Protein AF-A0A7S2MLY5-F1 (afdb_monomer_lite)

Secondary structure (DSSP, 8-state):
--TT-EEEEEPPTT-EETT-TT-SEEEEEEETTEES-TT--EESPPEEPP--TTEEEEEETT-SEE-TT-EE-EEEPTTEEEEESSS-EEEETTEEES-EEEEE-EEEPP-S--TTEEEEEETT--SEEETT-EE-EEE-TTEEES--EEEETTEEESS---EEE----TTHHHHHSSS----------S--SSSSSSTTTSTTSSSSSSS--PPPP--------------------------------------------------

Organism: NCBI:txid1333877

Foldseek 3Di:
DPAFDKDKDAADPQWAWPQDPPHRIDIWHQHPNDIPCPPTDTDFHWAAQDDAPQFDVGQFPVDRTADAQGWGDGGGHWQWDKDWPQPTWHDHRHDTDTDIHTHGEWAADDPDDAVQFDPQQFPVSDRIAGQQGKGQGHGHPQWHKPDIWHDHRHATPVNDIHTHGDPDPVPVVVVVVPPPPDDDDPDDDDDDDDPVVVVVVVVPPPPPPPPDDDDDDDDDDDDDDDDDDDDDDDDDDDDDDDDDDDDDDDDDDDDDDDDDDDDDDDD

pLDDT: mean 74.5, std 21.48, range [34.94, 97.44]

InterPro domains:
  IPR000436 Sushi/SCR/CCP domain [PF00084] (47-102)
  IPR009030 Growth factor receptor cysteine-rich domain superfamily [SSF57184] (10-152)

Structure (mmCIF, N/CA/C/O backbone):
data_AF-A0A7S2MLY5-F1
#
_entry.id   AF-A0A7S2MLY5-F1
#
loop_
_atom_site.group_PDB
_atom_site.id
_atom_site.type_symbol
_atom_site.label_atom_id
_atom_site.label_alt_id
_atom_site.label_comp_id
_atom_site.label_asym_id
_atom_site.label_entity_id
_atom_site.label_seq_id
_atom_site.pdbx_PDB_ins_code
_atom_site.Cartn_x
_atom_site.Cartn_y
_atom_site.Cartn_z
_atom_site.occupancy
_atom_site.B_iso_or_equiv
_atom_site.auth_seq_id
_atom_site.auth_comp_id
_atom_site.auth_asym_id
_atom_site.auth_atom_id
_atom_site.pdbx_PDB_model_num
ATOM 1 N N . LEU A 1 1 ? 26.100 -22.949 -29.906 1.00 73.62 1 LEU A N 1
ATOM 2 C CA . LEU A 1 1 ? 27.183 -22.341 -29.115 1.00 73.62 1 LEU A CA 1
ATOM 3 C C . LEU A 1 1 ? 28.012 -23.454 -28.506 1.00 73.62 1 LEU A C 1
ATOM 5 O O . LEU A 1 1 ? 27.473 -24.244 -27.734 1.00 73.62 1 LEU A O 1
ATOM 9 N N . GLY A 1 2 ? 29.276 -23.543 -28.895 1.00 80.56 2 GLY A N 1
ATOM 10 C CA . GLY A 1 2 ? 30.301 -24.307 -28.197 1.00 80.56 2 GLY A CA 1
ATOM 11 C C . GLY A 1 2 ? 30.537 -23.789 -26.774 1.00 80.56 2 GLY A C 1
ATOM 12 O O . GLY A 1 2 ? 30.073 -22.715 -26.391 1.00 80.56 2 GLY A O 1
ATOM 13 N N . ASN A 1 3 ? 31.236 -24.585 -25.969 1.00 83.50 3 ASN A N 1
ATOM 14 C CA . ASN A 1 3 ? 31.573 -24.226 -24.593 1.00 83.50 3 ASN A CA 1
ATOM 15 C C . ASN A 1 3 ? 32.482 -22.981 -24.570 1.00 83.50 3 ASN A C 1
ATOM 17 O O . ASN A 1 3 ? 33.521 -22.972 -25.225 1.00 83.50 3 ASN A O 1
ATOM 21 N N . GLY A 1 4 ? 32.089 -21.946 -23.829 1.00 79.75 4 GLY A N 1
ATOM 22 C CA . GLY A 1 4 ? 32.753 -20.641 -23.785 1.00 79.75 4 GLY A CA 1
ATOM 23 C C . GLY A 1 4 ? 32.335 -19.671 -24.896 1.00 79.75 4 GLY A C 1
ATOM 24 O O . GLY A 1 4 ? 32.755 -18.516 -24.873 1.00 79.75 4 GLY A O 1
ATOM 25 N N . GLU A 1 5 ? 31.497 -20.089 -25.851 1.00 85.94 5 GLU A N 1
ATOM 26 C CA . GLU A 1 5 ? 30.989 -19.184 -26.884 1.00 85.94 5 GLU A CA 1
ATOM 27 C C . GLU A 1 5 ? 29.874 -18.283 -26.341 1.00 85.94 5 GLU A C 1
ATOM 29 O O . GLU A 1 5 ? 29.081 -18.680 -25.479 1.00 85.94 5 GLU A O 1
ATOM 34 N N . SER A 1 6 ? 29.784 -17.072 -26.902 1.00 85.69 6 SER A N 1
ATOM 35 C CA . SER A 1 6 ? 28.715 -16.119 -26.606 1.00 85.69 6 SER A CA 1
ATOM 36 C C . SER A 1 6 ? 27.968 -15.689 -27.867 1.00 85.69 6 SER A C 1
ATOM 38 O O . SER A 1 6 ? 28.548 -15.595 -28.948 1.00 85.69 6 SER A O 1
ATOM 40 N N . CYS A 1 7 ? 26.674 -15.412 -27.731 1.00 83.44 7 CYS A N 1
ATOM 41 C CA . CYS A 1 7 ? 25.870 -14.758 -28.757 1.00 83.44 7 CYS A CA 1
ATOM 42 C C . CYS A 1 7 ? 25.113 -13.576 -28.151 1.00 83.44 7 CYS A C 1
ATOM 44 O O . CYS A 1 7 ? 24.874 -13.527 -26.945 1.00 83.44 7 CYS A O 1
ATOM 46 N N . ARG A 1 8 ? 24.733 -12.606 -28.985 1.00 85.69 8 ARG A N 1
ATOM 47 C CA . ARG A 1 8 ? 23.777 -11.569 -28.588 1.00 85.69 8 ARG A CA 1
ATOM 48 C C . ARG A 1 8 ? 22.419 -11.924 -29.147 1.00 85.69 8 ARG A C 1
ATOM 50 O O . ARG A 1 8 ? 22.279 -12.137 -30.348 1.00 85.69 8 ARG A O 1
ATOM 57 N N . VAL A 1 9 ? 21.431 -11.950 -28.272 1.00 83.75 9 VAL A N 1
ATOM 58 C CA . VAL A 1 9 ? 20.030 -11.943 -28.680 1.00 83.75 9 VAL A CA 1
ATOM 59 C C . VAL A 1 9 ? 19.574 -10.501 -28.805 1.00 83.75 9 VAL A C 1
ATOM 61 O O . VAL A 1 9 ? 19.920 -9.679 -27.958 1.00 83.75 9 VAL A O 1
ATOM 64 N N . THR A 1 10 ? 18.821 -10.209 -29.860 1.00 86.88 10 THR A N 1
ATOM 65 C CA . THR A 1 10 ? 18.251 -8.887 -30.127 1.00 86.88 10 THR A CA 1
ATOM 66 C C . THR A 1 10 ? 16.741 -9.021 -30.173 1.00 86.88 10 THR A C 1
ATOM 68 O O . THR A 1 10 ? 16.220 -9.923 -30.831 1.00 86.88 10 THR A O 1
ATOM 71 N N . CYS A 1 11 ? 16.039 -8.137 -29.475 1.00 88.00 11 CYS A N 1
ATOM 72 C CA . CYS A 1 11 ? 14.584 -8.123 -29.495 1.00 88.00 11 CYS A CA 1
ATOM 73 C C . CYS A 1 11 ? 14.029 -7.471 -30.767 1.00 88.00 11 CYS A C 1
ATOM 75 O O . CYS A 1 11 ? 14.667 -6.610 -31.375 1.00 88.00 11 CYS A O 1
ATOM 77 N N . ALA A 1 12 ? 12.829 -7.895 -31.174 1.00 89.12 12 ALA A N 1
ATOM 78 C CA . ALA A 1 12 ? 12.123 -7.292 -32.300 1.00 89.12 12 ALA A CA 1
ATOM 79 C C . ALA A 1 12 ? 11.812 -5.807 -32.013 1.00 89.12 12 ALA A C 1
ATOM 81 O O . ALA A 1 12 ? 11.670 -5.434 -30.840 1.00 89.12 12 ALA A O 1
ATOM 82 N N . PRO A 1 13 ? 11.668 -4.958 -33.050 1.00 85.69 13 PRO A N 1
ATOM 83 C CA . PRO A 1 13 ? 11.317 -3.553 -32.868 1.00 85.69 13 PRO A CA 1
ATOM 84 C C . PRO A 1 13 ? 10.103 -3.379 -31.945 1.00 85.69 13 PRO A C 1
ATOM 86 O O . PRO A 1 13 ? 9.091 -4.058 -32.107 1.00 85.69 13 PRO A O 1
ATOM 89 N N . GLY A 1 14 ? 10.214 -2.479 -30.965 1.00 81.69 14 GLY A N 1
ATOM 90 C CA . GLY A 1 14 ? 9.156 -2.220 -29.980 1.00 81.69 14 GLY A CA 1
ATOM 91 C C . GLY A 1 14 ? 9.135 -3.159 -28.767 1.00 81.69 14 GLY A C 1
ATOM 92 O O . GLY A 1 14 ? 8.268 -3.005 -27.911 1.00 81.69 14 GLY A O 1
ATOM 93 N N . THR A 1 15 ? 10.081 -4.096 -28.654 1.00 87.81 15 THR A N 1
ATOM 94 C CA . THR A 1 15 ? 10.257 -4.943 -27.464 1.00 87.81 15 THR A CA 1
ATOM 95 C C . THR A 1 15 ? 11.656 -4.798 -26.879 1.00 87.81 15 THR A C 1
ATOM 97 O O . THR A 1 15 ? 12.617 -4.481 -27.581 1.00 87.81 15 THR A O 1
ATOM 100 N N . VAL A 1 16 ? 11.768 -5.027 -25.577 1.00 86.81 16 VAL A N 1
ATOM 101 C CA . VAL A 1 16 ? 13.006 -4.917 -24.810 1.00 86.81 16 VAL A CA 1
ATOM 102 C C . VAL A 1 16 ? 13.262 -6.194 -24.022 1.00 86.81 16 VAL A C 1
ATOM 104 O O . VAL A 1 16 ? 12.351 -6.978 -23.739 1.00 86.81 16 VAL A O 1
ATOM 107 N N . VAL A 1 17 ? 14.519 -6.404 -23.659 1.00 85.81 17 VAL A N 1
ATOM 108 C CA . VAL A 1 17 ? 14.943 -7.528 -22.837 1.00 85.81 17 VAL A CA 1
ATOM 109 C C . VAL A 1 17 ? 14.438 -7.318 -21.418 1.00 85.81 17 VAL A C 1
ATOM 111 O O . VAL A 1 17 ? 14.767 -6.325 -20.772 1.00 85.81 17 VAL A O 1
ATOM 114 N N . ASN A 1 18 ? 13.650 -8.271 -20.926 1.00 84.31 18 ASN A N 1
ATOM 115 C CA . ASN A 1 18 ? 13.128 -8.317 -19.561 1.00 84.31 18 ASN A CA 1
ATOM 116 C C . ASN A 1 18 ? 12.397 -7.031 -19.126 1.00 84.31 18 ASN A C 1
ATOM 118 O O . ASN A 1 18 ? 12.328 -6.732 -17.938 1.00 84.31 18 ASN A O 1
ATOM 122 N N . GLY A 1 19 ? 11.840 -6.275 -20.077 1.00 81.31 19 GLY A N 1
ATOM 123 C CA . GLY A 1 19 ? 11.118 -5.034 -19.797 1.00 81.31 19 GLY A CA 1
ATOM 124 C C . GLY A 1 19 ? 11.997 -3.801 -19.538 1.00 81.31 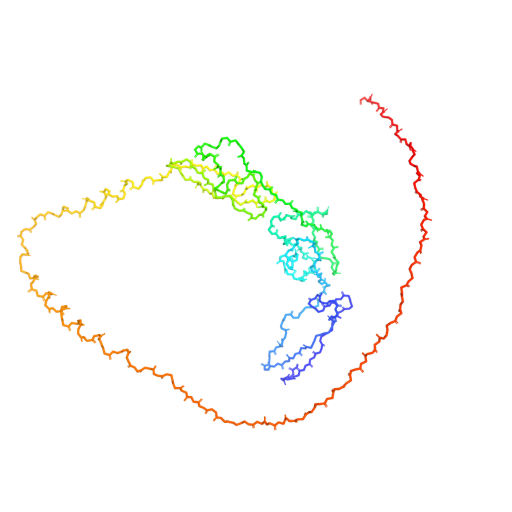19 GLY A C 1
ATOM 125 O O . GLY A 1 19 ? 11.447 -2.735 -19.270 1.00 81.31 19 GLY A O 1
ATOM 126 N N . ALA A 1 20 ? 13.326 -3.893 -19.654 1.00 82.56 20 ALA A N 1
ATOM 127 C CA . ALA A 1 20 ? 14.236 -2.779 -19.383 1.00 82.56 20 ALA A CA 1
ATOM 128 C C . ALA A 1 20 ? 14.370 -1.830 -20.590 1.00 82.56 20 ALA A C 1
ATOM 130 O O . ALA A 1 20 ? 14.876 -2.221 -21.641 1.00 82.56 20 ALA A O 1
ATOM 131 N N . ALA A 1 21 ? 13.981 -0.560 -20.421 1.00 72.56 21 ALA A N 1
ATOM 132 C CA . ALA A 1 21 ? 13.830 0.433 -21.498 1.00 72.56 21 ALA A CA 1
ATOM 133 C C . ALA A 1 21 ? 15.074 0.664 -22.387 1.00 72.56 21 ALA A C 1
ATOM 135 O O . ALA A 1 21 ? 14.934 1.127 -23.514 1.00 72.56 21 ALA A O 1
ATOM 136 N N . ASN A 1 22 ? 16.270 0.292 -21.918 1.00 73.00 22 ASN A N 1
ATOM 137 C CA . ASN A 1 22 ? 17.541 0.519 -22.616 1.00 73.00 22 ASN A CA 1
ATOM 138 C C . ASN A 1 22 ? 18.321 -0.765 -22.930 1.00 73.00 22 ASN A C 1
ATOM 140 O O . ASN A 1 22 ? 19.479 -0.705 -23.341 1.00 73.00 22 ASN A O 1
ATOM 144 N N . VAL A 1 23 ? 17.715 -1.936 -22.737 1.00 79.69 23 VAL A N 1
ATOM 145 C CA . VAL A 1 23 ? 18.363 -3.219 -23.018 1.00 79.69 23 VAL A CA 1
ATOM 146 C C . VAL A 1 23 ? 17.599 -3.894 -24.146 1.00 79.69 23 VAL A C 1
ATOM 148 O O . VAL A 1 23 ? 16.603 -4.567 -23.926 1.00 79.69 23 VAL A O 1
ATOM 151 N N . THR A 1 24 ? 18.052 -3.700 -25.382 1.00 75.69 24 THR A N 1
ATOM 152 C CA . THR A 1 24 ? 17.509 -4.386 -26.572 1.00 75.69 24 THR A CA 1
ATOM 153 C C . THR A 1 24 ? 18.343 -5.593 -26.980 1.00 75.69 24 THR A C 1
ATOM 155 O O . THR A 1 24 ? 17.878 -6.425 -27.761 1.00 75.69 24 THR A O 1
ATOM 158 N N . THR A 1 25 ? 19.559 -5.706 -26.432 1.00 76.56 25 THR A N 1
ATOM 159 C CA . THR A 1 25 ? 20.459 -6.835 -26.658 1.00 76.56 25 THR A CA 1
ATOM 160 C C . THR A 1 25 ? 20.956 -7.419 -25.341 1.00 76.56 25 THR A C 1
ATOM 162 O O . THR A 1 25 ? 21.238 -6.684 -24.397 1.00 76.56 25 THR A O 1
ATOM 165 N N . HIS A 1 26 ? 21.072 -8.746 -25.266 1.00 81.62 26 HIS A N 1
ATOM 166 C CA . HIS A 1 26 ? 21.581 -9.445 -24.083 1.00 81.62 26 HIS A CA 1
ATOM 167 C C . HIS A 1 26 ? 22.641 -10.472 -24.492 1.00 81.62 26 HIS A C 1
ATOM 169 O O . HIS A 1 26 ? 22.385 -11.266 -25.403 1.00 81.62 26 HIS A O 1
ATOM 175 N N . PRO A 1 27 ? 23.840 -10.458 -23.883 1.00 83.19 27 PRO A N 1
ATOM 176 C CA . PRO A 1 27 ? 24.837 -11.484 -24.132 1.00 83.19 27 PRO A CA 1
ATOM 177 C C . PRO A 1 27 ? 24.420 -12.783 -23.442 1.00 83.19 27 PRO A C 1
ATOM 179 O O . PRO A 1 27 ? 24.090 -12.806 -22.259 1.00 83.19 27 PRO A O 1
ATOM 182 N N . ILE A 1 28 ? 24.462 -13.874 -24.190 1.00 83.75 28 ILE A N 1
ATOM 183 C CA . ILE A 1 28 ? 24.177 -15.217 -23.713 1.00 83.75 28 ILE A CA 1
ATOM 184 C C . ILE A 1 28 ? 25.442 -16.046 -23.894 1.00 83.75 28 ILE A C 1
ATOM 186 O O . ILE A 1 28 ? 25.965 -16.125 -25.003 1.00 83.75 28 ILE A O 1
ATOM 190 N N . VAL A 1 29 ? 25.929 -16.661 -22.817 1.00 86.75 29 VAL A N 1
ATOM 191 C CA . VAL A 1 29 ? 27.127 -17.509 -22.823 1.00 86.75 29 VAL A CA 1
ATOM 192 C C . VAL A 1 29 ? 26.714 -18.964 -22.629 1.00 86.75 29 VAL A C 1
ATOM 194 O O . VAL A 1 29 ? 25.867 -19.263 -21.787 1.00 86.75 29 VAL A O 1
ATOM 197 N N . CYS A 1 30 ? 27.309 -19.869 -23.403 1.00 82.31 30 CYS A N 1
ATOM 198 C CA . CYS A 1 30 ? 27.172 -21.309 -23.207 1.00 82.31 30 CYS A CA 1
ATOM 199 C C . CYS A 1 30 ? 28.365 -21.821 -22.396 1.00 82.31 30 CYS A C 1
ATOM 201 O O . CYS A 1 30 ? 29.499 -21.752 -22.862 1.00 82.31 30 CYS A O 1
ATOM 203 N N . ALA A 1 31 ? 28.127 -22.341 -21.196 1.00 86.31 31 ALA A N 1
ATOM 204 C CA . ALA A 1 31 ? 29.149 -22.933 -20.342 1.00 86.31 31 ALA A CA 1
ATOM 205 C C . ALA A 1 31 ? 28.739 -24.364 -19.977 1.00 86.31 31 ALA A C 1
ATOM 207 O O . ALA A 1 31 ? 27.686 -24.579 -19.384 1.00 86.31 31 ALA A O 1
ATOM 208 N N . ALA A 1 32 ? 29.554 -25.349 -20.360 1.00 83.62 32 ALA A N 1
ATOM 209 C CA . ALA A 1 32 ? 29.314 -26.775 -20.105 1.00 83.62 32 ALA A CA 1
ATOM 210 C C . ALA A 1 32 ? 27.911 -27.270 -20.536 1.00 83.62 32 ALA A C 1
ATOM 212 O O . ALA A 1 32 ? 27.295 -28.091 -19.863 1.00 83.62 32 ALA A O 1
ATOM 213 N N . GLY A 1 33 ? 27.392 -26.754 -21.658 1.00 80.56 33 GLY A N 1
ATOM 214 C CA . GLY A 1 33 ? 26.055 -27.092 -22.165 1.00 80.56 33 GLY A CA 1
ATOM 215 C C . GLY A 1 33 ? 24.901 -26.351 -21.478 1.00 80.56 33 GLY A C 1
ATOM 216 O O . GLY A 1 33 ? 23.746 -26.590 -21.821 1.00 80.56 33 GLY A O 1
ATOM 217 N N . VAL A 1 34 ? 25.192 -25.437 -20.545 1.00 81.50 34 VAL A N 1
ATOM 218 C CA . VAL A 1 34 ? 24.211 -24.606 -19.838 1.00 81.50 34 VAL A CA 1
ATOM 219 C C . VAL A 1 34 ? 24.317 -23.158 -20.301 1.00 81.50 34 VAL A C 1
ATOM 221 O O . VAL A 1 34 ? 25.402 -22.607 -20.475 1.00 81.50 34 VAL A O 1
ATOM 224 N N . VAL A 1 35 ? 23.164 -22.529 -20.498 1.00 81.12 35 VAL A N 1
ATOM 225 C CA . VAL A 1 35 ? 23.059 -21.144 -20.946 1.00 81.12 35 VAL A CA 1
ATOM 226 C C . VAL A 1 35 ? 23.015 -20.197 -19.741 1.00 81.12 35 VAL A C 1
ATOM 228 O O . VAL A 1 35 ? 22.228 -20.408 -18.823 1.00 81.12 35 VAL A O 1
ATOM 231 N N . SER A 1 36 ? 23.829 -19.136 -19.750 1.00 76.38 36 SER A N 1
ATOM 232 C CA . SER A 1 36 ? 24.039 -18.220 -18.612 1.00 76.38 36 SER A CA 1
ATOM 233 C C . SER A 1 36 ? 22.815 -17.397 -18.179 1.00 76.38 36 SER A C 1
ATOM 235 O O . SER A 1 36 ? 22.841 -16.800 -17.107 1.00 76.38 36 SER A O 1
ATOM 237 N N . SER A 1 37 ? 21.754 -17.337 -18.990 1.00 71.75 37 SER A N 1
ATOM 238 C CA . SER A 1 37 ? 20.524 -16.587 -18.695 1.00 71.75 37 SER A CA 1
ATOM 239 C C . SER A 1 37 ? 19.292 -17.343 -19.217 1.00 71.75 37 SER A C 1
ATOM 241 O O . SER A 1 37 ? 18.808 -17.060 -20.314 1.00 71.75 37 SER A O 1
ATOM 243 N N . PRO A 1 38 ? 18.772 -18.339 -18.473 1.00 65.75 38 PRO A N 1
ATOM 244 C CA . PRO A 1 38 ? 17.614 -19.128 -18.908 1.00 65.75 38 PRO A CA 1
ATOM 245 C C . PRO A 1 38 ? 16.289 -18.347 -18.866 1.00 65.75 38 PRO A C 1
ATOM 247 O O . PRO A 1 38 ? 15.286 -18.820 -19.390 1.00 65.75 38 PRO A O 1
ATOM 250 N N . HIS A 1 39 ? 16.267 -17.157 -18.252 1.00 71.50 39 HIS A N 1
ATOM 251 C CA . HIS A 1 39 ? 15.058 -16.344 -18.056 1.00 71.50 39 HIS A CA 1
ATOM 252 C C . HIS A 1 39 ? 14.984 -15.112 -18.963 1.00 71.50 39 HIS A C 1
ATOM 254 O O . HIS A 1 39 ? 14.249 -14.171 -18.672 1.00 71.50 39 HIS A O 1
ATOM 260 N N . PHE A 1 40 ? 15.740 -15.106 -20.058 1.00 77.81 40 PHE A N 1
ATOM 261 C CA . PHE A 1 40 ? 15.631 -14.072 -21.074 1.00 77.81 40 PHE A CA 1
ATOM 262 C C . PHE A 1 40 ? 14.236 -14.070 -21.717 1.00 77.81 40 PHE A C 1
ATOM 264 O O . PHE A 1 40 ? 13.782 -15.091 -22.234 1.00 77.81 40 PHE A O 1
ATOM 271 N N . ALA A 1 41 ? 13.587 -12.907 -21.748 1.00 83.62 41 ALA A N 1
ATOM 272 C CA . ALA A 1 41 ? 12.369 -12.692 -22.516 1.00 83.62 41 ALA A CA 1
ATOM 273 C C . ALA A 1 41 ? 12.409 -11.339 -23.232 1.00 83.62 41 ALA A C 1
ATOM 275 O O . ALA A 1 41 ? 12.684 -10.310 -22.615 1.00 83.62 41 ALA A O 1
ATOM 276 N N . CYS A 1 42 ? 12.081 -11.330 -24.525 1.00 88.06 42 CYS A N 1
ATOM 277 C CA . CYS A 1 42 ? 11.703 -10.099 -25.210 1.00 88.06 42 CYS A CA 1
ATOM 278 C C . CYS A 1 42 ? 10.241 -9.802 -24.902 1.00 88.06 42 CYS A C 1
ATOM 280 O O . CYS A 1 42 ? 9.373 -10.647 -25.118 1.00 88.06 42 CYS A O 1
ATOM 282 N N . GLY A 1 43 ? 9.966 -8.605 -24.404 1.00 88.88 43 GLY A N 1
ATOM 283 C CA . GLY A 1 43 ? 8.613 -8.198 -24.065 1.00 88.88 43 GLY A CA 1
ATOM 284 C C . GLY A 1 43 ? 8.429 -6.686 -24.104 1.00 88.88 43 GLY A C 1
ATOM 285 O O . GLY A 1 43 ? 9.372 -5.950 -24.400 1.00 88.88 43 GLY A O 1
ATOM 286 N N . PRO A 1 44 ? 7.207 -6.210 -23.832 1.00 89.88 44 PRO A N 1
ATOM 287 C CA . PRO A 1 44 ? 6.941 -4.784 -23.706 1.00 89.88 44 PRO A CA 1
ATOM 288 C C . PRO A 1 44 ? 7.697 -4.185 -22.511 1.00 89.88 44 PRO A C 1
ATOM 290 O O . PRO A 1 44 ? 8.134 -4.913 -21.616 1.00 89.88 44 PRO A O 1
ATOM 293 N N . LEU A 1 45 ? 7.817 -2.856 -22.469 1.00 91.88 45 LEU A N 1
ATOM 294 C CA . LEU A 1 45 ? 8.516 -2.173 -21.378 1.00 91.88 45 LEU A CA 1
ATOM 295 C C . LEU A 1 45 ? 7.798 -2.371 -20.032 1.00 91.88 45 LEU A C 1
ATOM 297 O O . LEU A 1 45 ? 6.568 -2.262 -19.939 1.00 91.88 45 LEU A O 1
ATOM 301 N N . SER A 1 46 ? 8.593 -2.608 -18.991 1.00 93.06 46 SER A N 1
ATOM 302 C CA . SER A 1 46 ? 8.183 -2.496 -17.593 1.00 93.06 46 SER A CA 1
ATOM 303 C C . SER A 1 46 ? 8.076 -1.025 -17.197 1.00 93.06 46 SER A C 1
ATOM 305 O O . SER A 1 46 ? 8.704 -0.154 -17.797 1.00 93.06 46 SER A O 1
ATOM 307 N N . CYS A 1 47 ? 7.289 -0.746 -16.169 1.00 95.00 47 CYS A N 1
ATOM 308 C CA . CYS A 1 47 ? 7.156 0.575 -15.582 1.00 95.00 47 CYS A CA 1
ATOM 309 C C . CYS A 1 47 ? 7.979 0.644 -14.299 1.00 95.00 47 CYS A C 1
ATOM 311 O O . CYS A 1 47 ? 7.845 -0.222 -13.434 1.00 95.00 47 CYS A O 1
ATOM 313 N N . ALA A 1 48 ? 8.784 1.694 -14.145 1.00 95.25 48 ALA A N 1
ATOM 314 C CA . ALA A 1 48 ? 9.385 2.005 -12.855 1.00 95.25 48 ALA A CA 1
ATOM 315 C C . ALA A 1 48 ? 8.281 2.392 -11.859 1.00 95.25 48 ALA A C 1
ATOM 317 O O . ALA A 1 48 ? 7.362 3.136 -12.218 1.00 95.25 48 ALA A O 1
ATOM 318 N N . ALA A 1 49 ? 8.353 1.890 -10.626 1.00 96.19 49 ALA A N 1
ATOM 319 C CA . ALA A 1 49 ? 7.421 2.254 -9.566 1.00 96.19 49 ALA A CA 1
ATOM 320 C C . ALA A 1 49 ? 7.396 3.789 -9.400 1.00 96.19 49 ALA A C 1
ATOM 322 O O . ALA A 1 49 ? 8.459 4.414 -9.338 1.00 96.19 49 ALA A O 1
ATOM 323 N N . PRO A 1 50 ? 6.211 4.426 -9.370 1.00 95.25 50 PRO A N 1
ATOM 324 C CA . PRO A 1 50 ? 6.116 5.879 -9.345 1.00 95.25 50 PRO A CA 1
ATOM 325 C C . PRO A 1 50 ? 6.642 6.439 -8.020 1.00 95.25 50 PRO A C 1
ATOM 327 O O . PRO A 1 50 ? 6.429 5.853 -6.960 1.00 95.25 50 PRO A O 1
ATOM 330 N N . ALA A 1 51 ? 7.283 7.604 -8.049 1.00 95.50 51 ALA A N 1
ATOM 331 C CA . ALA A 1 51 ? 7.634 8.312 -6.823 1.00 95.50 51 ALA A CA 1
ATOM 332 C C . ALA A 1 51 ? 6.364 8.930 -6.215 1.00 95.50 51 ALA A C 1
ATOM 334 O O . ALA A 1 51 ? 5.791 9.859 -6.781 1.00 95.50 51 ALA A O 1
ATOM 335 N N . VAL A 1 52 ? 5.916 8.398 -5.075 1.00 96.75 52 VAL A N 1
ATOM 336 C CA . VAL A 1 52 ? 4.694 8.842 -4.388 1.00 96.75 52 VAL A CA 1
ATOM 337 C C . VAL A 1 52 ? 5.058 9.326 -2.980 1.00 96.75 52 VAL A C 1
ATOM 339 O O . VAL A 1 52 ? 5.667 8.567 -2.223 1.00 96.75 52 VAL A O 1
ATOM 342 N N . PRO A 1 53 ? 4.705 10.566 -2.594 1.00 97.12 53 PRO A N 1
ATOM 343 C CA . PRO A 1 53 ? 4.917 11.054 -1.234 1.00 97.12 53 PRO A CA 1
ATOM 344 C C . PRO A 1 53 ? 4.222 10.170 -0.194 1.00 97.12 53 PRO A C 1
ATOM 346 O O . PRO A 1 53 ? 3.122 9.677 -0.435 1.00 97.12 53 PRO A O 1
ATOM 349 N N . ASN A 1 54 ? 4.850 9.992 0.971 1.00 97.12 54 ASN A N 1
ATOM 350 C CA . ASN A 1 54 ? 4.367 9.136 2.067 1.00 97.12 54 ASN A CA 1
ATOM 351 C C . ASN A 1 54 ? 4.170 7.654 1.695 1.00 97.12 54 ASN A C 1
ATOM 353 O O . ASN A 1 54 ? 3.513 6.904 2.424 1.00 97.12 54 ASN A O 1
ATOM 357 N N . ALA A 1 55 ? 4.744 7.217 0.573 1.00 97.06 55 ALA A N 1
ATOM 358 C CA . ALA A 1 55 ? 4.912 5.808 0.271 1.00 97.06 55 ALA A CA 1
ATOM 359 C C . ALA A 1 55 ? 6.170 5.242 0.947 1.00 97.06 55 ALA A C 1
ATOM 361 O O . ALA A 1 55 ? 7.056 5.972 1.395 1.00 97.06 55 ALA A O 1
ATOM 362 N N . SER A 1 56 ? 6.241 3.917 1.020 1.00 95.44 56 SER A N 1
ATOM 363 C CA . SER A 1 56 ? 7.456 3.187 1.380 1.00 95.44 56 SER A CA 1
ATOM 364 C C . SER A 1 56 ? 8.578 3.467 0.369 1.00 95.44 56 SER A C 1
ATOM 366 O O . SER A 1 56 ? 8.343 4.057 -0.683 1.00 95.44 56 SER A O 1
ATOM 368 N N . ASN A 1 57 ? 9.804 3.012 0.664 1.00 93.12 57 ASN A N 1
ATOM 369 C CA . ASN A 1 57 ? 10.961 3.198 -0.229 1.00 93.12 57 ASN A CA 1
ATOM 370 C C . ASN A 1 57 ? 10.669 2.790 -1.688 1.00 93.12 57 ASN A C 1
ATOM 372 O O . ASN A 1 57 ? 11.115 3.457 -2.616 1.00 93.12 57 ASN A O 1
ATOM 376 N N . VAL A 1 58 ? 9.861 1.743 -1.867 1.00 96.44 58 VAL A N 1
ATOM 377 C CA . VAL A 1 58 ? 9.229 1.393 -3.137 1.00 96.44 58 VAL A CA 1
ATOM 378 C C . VAL A 1 58 ? 7.717 1.546 -2.976 1.00 96.44 58 VAL A C 1
ATOM 380 O O . VAL A 1 58 ? 7.135 0.984 -2.049 1.00 96.44 58 VAL A O 1
ATOM 383 N N . SER A 1 59 ? 7.081 2.299 -3.874 1.00 97.12 59 SER A N 1
ATOM 384 C CA . SER A 1 59 ? 5.654 2.638 -3.790 1.00 97.12 59 SER A CA 1
ATOM 385 C C . SER A 1 59 ? 4.711 1.506 -4.210 1.00 97.12 59 SER A C 1
ATOM 387 O O . SER A 1 59 ? 3.540 1.527 -3.835 1.00 97.12 59 SER A O 1
ATOM 389 N N . CYS A 1 60 ? 5.221 0.509 -4.936 1.00 97.44 60 CYS A N 1
ATOM 390 C CA . CYS A 1 60 ? 4.507 -0.701 -5.340 1.00 97.44 60 CYS A CA 1
ATOM 391 C C . CYS A 1 60 ? 5.046 -1.916 -4.580 1.00 97.44 60 CYS A C 1
ATOM 393 O O . CYS A 1 60 ? 6.258 -2.129 -4.515 1.00 97.44 60 CYS A O 1
ATOM 395 N N . ARG A 1 61 ? 4.161 -2.762 -4.042 1.00 96.69 61 ARG A N 1
ATOM 396 C CA . ARG A 1 61 ? 4.562 -4.010 -3.363 1.00 96.69 61 ARG A CA 1
ATOM 397 C C . ARG A 1 61 ? 5.209 -5.021 -4.308 1.00 96.69 61 ARG A C 1
ATOM 399 O O . ARG A 1 61 ? 5.947 -5.888 -3.856 1.00 96.69 61 ARG A O 1
ATOM 406 N N . GLU A 1 62 ? 4.951 -4.896 -5.603 1.00 95.88 62 GLU A N 1
ATOM 407 C CA . GLU A 1 62 ? 5.532 -5.710 -6.669 1.00 95.88 62 GLU A CA 1
ATOM 408 C C . GLU A 1 62 ? 7.031 -5.443 -6.864 1.00 95.88 62 GLU A C 1
ATOM 410 O O . GLU A 1 62 ? 7.719 -6.247 -7.491 1.00 95.88 62 GLU A O 1
ATOM 415 N N . GLY A 1 63 ? 7.544 -4.342 -6.309 1.00 95.31 63 GLY A N 1
ATOM 416 C CA . GLY A 1 63 ? 8.940 -3.949 -6.414 1.00 95.31 63 GLY A CA 1
ATOM 417 C C . GLY A 1 63 ? 9.152 -2.700 -7.274 1.00 95.31 63 GLY A C 1
ATOM 418 O O . GLY A 1 63 ? 8.194 -2.036 -7.677 1.00 95.31 63 GLY A O 1
ATOM 419 N N . PRO A 1 64 ? 10.424 -2.332 -7.508 1.00 94.50 64 PRO A N 1
ATOM 420 C CA . PRO A 1 64 ? 10.791 -1.089 -8.186 1.00 94.50 64 PRO A CA 1
ATOM 421 C C . PRO A 1 64 ? 10.452 -1.091 -9.680 1.00 94.50 64 PRO A C 1
ATOM 423 O O . PRO A 1 64 ? 10.387 -0.026 -10.286 1.00 94.50 64 PRO A O 1
ATOM 426 N N . GLU A 1 65 ? 10.212 -2.263 -10.268 1.00 93.50 65 GLU A N 1
ATOM 427 C CA . GLU A 1 65 ? 9.786 -2.418 -11.654 1.00 93.50 65 GLU A CA 1
ATOM 428 C C . GLU A 1 65 ? 8.557 -3.319 -11.728 1.00 93.50 65 GLU A C 1
ATOM 430 O O . GLU A 1 65 ? 8.571 -4.469 -11.286 1.00 93.50 65 GLU A O 1
ATOM 435 N N . VAL A 1 66 ? 7.492 -2.807 -12.337 1.00 94.25 66 VAL A N 1
ATOM 436 C CA . VAL A 1 66 ? 6.254 -3.544 -12.575 1.00 94.25 66 VAL A CA 1
ATOM 437 C C . VAL A 1 66 ? 6.176 -3.896 -14.051 1.00 94.25 66 VAL A C 1
ATOM 439 O O . VAL A 1 66 ? 6.226 -3.024 -14.917 1.00 94.25 66 VAL A O 1
ATOM 442 N N . ARG A 1 67 ? 6.065 -5.191 -14.351 1.00 92.94 67 ARG A N 1
ATOM 443 C CA . ARG A 1 67 ? 5.989 -5.685 -15.732 1.00 92.94 67 ARG A CA 1
ATOM 444 C C . ARG A 1 67 ? 4.757 -5.137 -16.450 1.00 92.94 67 ARG A C 1
ATOM 446 O O . ARG A 1 67 ? 3.736 -4.860 -15.823 1.00 92.94 67 ARG A O 1
ATOM 453 N N . HIS A 1 68 ? 4.829 -5.057 -17.777 1.00 93.31 68 HIS A N 1
ATOM 454 C CA . HIS A 1 68 ? 3.663 -4.778 -18.615 1.00 93.31 68 HIS A CA 1
ATOM 455 C C . HIS A 1 68 ? 2.469 -5.675 -18.247 1.00 93.31 68 HIS A C 1
ATOM 457 O O . HIS A 1 68 ? 2.623 -6.881 -18.061 1.00 93.31 68 HIS A O 1
ATOM 463 N N . GLY A 1 69 ? 1.280 -5.078 -18.153 1.00 93.50 69 GLY A N 1
ATOM 464 C CA . GLY A 1 69 ? 0.047 -5.735 -17.715 1.00 93.50 69 GLY A CA 1
ATOM 465 C C . GLY A 1 69 ? -0.064 -5.905 -16.196 1.00 93.50 69 GLY A C 1
ATOM 466 O O . GLY A 1 69 ? -1.134 -6.254 -15.701 1.00 93.50 69 GLY A O 1
ATOM 467 N N . GLY A 1 70 ? 1.011 -5.644 -15.448 1.00 95.19 70 GLY A N 1
ATOM 468 C CA . GLY A 1 70 ? 1.026 -5.674 -13.992 1.00 95.19 70 GLY A CA 1
ATOM 469 C C . GLY A 1 70 ? 0.269 -4.501 -13.372 1.00 95.19 70 GLY A C 1
ATOM 470 O O . GLY A 1 70 ? 0.104 -3.440 -13.981 1.00 95.19 70 GLY A O 1
ATOM 471 N N . ARG A 1 71 ? -0.176 -4.695 -12.132 1.00 96.69 71 ARG A N 1
ATOM 472 C CA . ARG A 1 71 ? -0.792 -3.657 -11.300 1.00 96.69 71 ARG A CA 1
ATOM 473 C C . ARG A 1 71 ? 0.146 -3.314 -10.158 1.00 96.69 71 ARG A C 1
ATOM 475 O O . ARG A 1 71 ? 0.815 -4.199 -9.642 1.00 96.69 71 ARG A O 1
ATOM 482 N N . CYS A 1 72 ? 0.178 -2.044 -9.788 1.00 96.88 72 CYS A N 1
ATOM 483 C CA . CYS A 1 72 ? 0.844 -1.592 -8.581 1.00 96.88 72 CYS A CA 1
ATOM 484 C C . CYS A 1 72 ? -0.124 -1.747 -7.409 1.00 96.88 72 CYS A C 1
ATOM 486 O O . CYS A 1 72 ? -1.168 -1.089 -7.386 1.00 96.88 72 CYS A O 1
ATOM 488 N N . THR A 1 73 ? 0.218 -2.590 -6.440 1.00 96.62 73 THR A N 1
ATOM 489 C CA . THR A 1 73 ? -0.421 -2.593 -5.126 1.00 96.62 73 THR A CA 1
ATOM 490 C C . THR A 1 73 ? 0.296 -1.555 -4.266 1.00 96.62 73 THR A C 1
ATOM 492 O O . THR A 1 73 ? 1.466 -1.767 -3.931 1.00 96.62 73 THR A O 1
ATOM 495 N N . PRO A 1 74 ? -0.356 -0.441 -3.892 1.00 96.19 74 PRO A N 1
ATOM 496 C CA . PRO A 1 74 ? 0.307 0.627 -3.160 1.00 96.19 74 PRO A CA 1
ATOM 497 C C . PRO A 1 74 ? 0.909 0.164 -1.831 1.00 96.19 74 PRO A C 1
ATOM 499 O O . PRO A 1 74 ? 0.288 -0.564 -1.049 1.00 96.19 74 PRO A O 1
ATOM 502 N N . ALA A 1 75 ? 2.117 0.635 -1.552 1.00 95.75 75 ALA A N 1
ATOM 503 C CA . ALA A 1 75 ? 2.811 0.456 -0.288 1.00 95.75 75 ALA A CA 1
ATOM 504 C C . ALA A 1 75 ? 2.962 1.816 0.406 1.00 95.75 75 ALA A C 1
ATOM 506 O O . ALA A 1 75 ? 3.983 2.484 0.263 1.00 95.75 75 ALA A O 1
ATOM 507 N N . CYS A 1 76 ? 1.942 2.239 1.154 1.00 96.31 76 CYS A N 1
ATOM 508 C CA . CYS A 1 76 ? 1.993 3.473 1.942 1.00 96.31 76 CYS A CA 1
ATOM 509 C C . CYS A 1 76 ? 2.729 3.278 3.279 1.00 96.31 76 CYS A C 1
ATOM 511 O O . CYS A 1 76 ? 2.816 2.159 3.787 1.00 96.31 76 CYS A O 1
ATOM 513 N N . LEU A 1 77 ? 3.286 4.359 3.835 1.00 95.56 77 LEU A N 1
ATOM 514 C CA . LEU A 1 77 ? 3.851 4.359 5.189 1.00 95.56 77 LEU A CA 1
ATOM 515 C C . LEU A 1 77 ? 2.758 4.148 6.247 1.00 95.56 77 LEU A C 1
ATOM 517 O O . LEU A 1 77 ? 1.569 4.338 5.987 1.00 95.56 77 LEU A O 1
ATOM 521 N N . LEU A 1 78 ? 3.169 3.791 7.466 1.00 91.88 78 LEU A N 1
ATOM 522 C CA . LEU A 1 78 ? 2.259 3.677 8.607 1.00 91.88 78 LEU A CA 1
ATOM 523 C C . LEU A 1 78 ? 1.473 4.985 8.807 1.00 91.88 78 LEU A C 1
ATOM 525 O O . LEU A 1 78 ? 2.052 6.069 8.767 1.00 91.88 78 LEU A O 1
ATOM 529 N N . GLY A 1 79 ? 0.161 4.878 9.026 1.00 94.25 79 GLY A N 1
ATOM 530 C CA . GLY A 1 79 ? -0.748 6.023 9.123 1.00 94.25 79 GLY A CA 1
ATOM 531 C C . GLY A 1 79 ? -1.241 6.581 7.793 1.00 94.25 79 GLY A C 1
ATOM 532 O O . GLY A 1 79 ? -2.114 7.445 7.800 1.00 94.25 79 GLY A O 1
ATOM 533 N N . PHE A 1 80 ? -0.776 6.054 6.660 1.00 96.00 80 PHE A N 1
ATOM 534 C CA . PHE A 1 80 ? -1.243 6.442 5.334 1.00 96.00 80 PHE A CA 1
ATOM 535 C C . PHE A 1 80 ? -1.942 5.276 4.633 1.00 96.00 80 PHE A C 1
ATOM 537 O O . PHE A 1 80 ? -1.533 4.123 4.735 1.00 96.00 80 PHE A O 1
ATOM 544 N N . SER A 1 81 ? -2.993 5.601 3.887 1.00 94.62 81 SER A N 1
ATOM 545 C CA . SER A 1 81 ? -3.769 4.680 3.055 1.00 94.62 81 SER A CA 1
ATOM 546 C C . SER A 1 81 ? -3.734 5.123 1.594 1.00 94.62 81 SER A C 1
ATOM 548 O O . SER A 1 81 ? -3.675 6.331 1.323 1.00 94.62 81 SER A O 1
ATOM 550 N N . PRO A 1 82 ? -3.798 4.185 0.639 1.00 95.31 82 PRO A N 1
ATOM 551 C CA . PRO A 1 82 ? -3.868 4.540 -0.764 1.00 95.31 82 PRO A CA 1
ATOM 552 C C . PRO A 1 82 ? -5.226 5.141 -1.130 1.00 95.31 82 PRO A C 1
ATOM 554 O O . PRO A 1 82 ? -6.288 4.623 -0.779 1.00 95.31 82 PRO A O 1
ATOM 557 N N . ARG A 1 83 ? -5.190 6.219 -1.911 1.00 95.00 83 ARG A N 1
ATOM 558 C CA . ARG A 1 83 ? -6.350 6.790 -2.597 1.00 95.00 83 ARG A CA 1
ATOM 559 C C . ARG A 1 83 ? -6.075 6.774 -4.090 1.00 95.00 83 ARG A C 1
ATOM 561 O O . ARG A 1 83 ? -5.118 7.386 -4.550 1.00 95.00 83 ARG A O 1
ATOM 568 N N . PHE A 1 84 ? -6.891 6.033 -4.830 1.00 93.88 84 PHE A N 1
ATOM 569 C CA . PHE A 1 84 ? -6.785 5.959 -6.283 1.00 93.88 84 PHE A CA 1
ATOM 570 C C . PHE A 1 84 ? -7.535 7.122 -6.926 1.00 93.88 84 PHE A C 1
ATOM 572 O O . PHE A 1 84 ? -8.667 7.406 -6.538 1.00 93.88 84 PHE A O 1
ATOM 579 N N . THR A 1 85 ? -6.926 7.754 -7.930 1.00 89.75 85 THR A N 1
ATOM 580 C CA . THR A 1 85 ? -7.615 8.743 -8.773 1.00 89.75 85 THR A CA 1
ATOM 581 C C . THR A 1 85 ? -8.523 8.048 -9.783 1.00 89.75 85 THR A C 1
ATOM 583 O O . THR A 1 85 ? -9.678 8.426 -9.931 1.00 89.75 85 THR A O 1
ATOM 586 N N . ASP A 1 86 ? -8.023 6.971 -10.403 1.00 86.25 86 ASP A N 1
ATOM 587 C CA . ASP A 1 86 ? -8.667 6.291 -11.538 1.00 86.25 86 ASP A CA 1
ATOM 588 C C . ASP A 1 86 ? -8.789 4.773 -11.312 1.00 86.25 86 ASP A C 1
ATOM 590 O O . ASP A 1 86 ? -8.485 3.948 -12.175 1.00 86.25 86 ASP A O 1
ATOM 594 N N . GLY A 1 87 ? -9.199 4.383 -10.104 1.00 87.94 87 GLY A N 1
ATOM 595 C CA . GLY A 1 87 ? -9.491 2.997 -9.725 1.00 87.94 87 GLY A CA 1
ATOM 596 C C . GLY A 1 87 ? -8.266 2.112 -9.463 1.00 87.94 87 GLY A C 1
ATOM 597 O O . GLY A 1 87 ? -8.199 1.479 -8.415 1.00 87.94 87 GLY A O 1
ATOM 598 N N . SER A 1 88 ? -7.291 2.049 -10.377 1.00 93.00 88 SER A N 1
ATOM 599 C CA . SER A 1 88 ? -6.051 1.278 -10.181 1.00 93.00 88 SER A CA 1
ATOM 600 C C . SER A 1 88 ? -4.875 1.844 -10.976 1.00 93.00 88 SER A C 1
ATOM 602 O O . SER A 1 88 ? -5.076 2.403 -12.050 1.00 93.00 88 SER A O 1
ATOM 604 N N . ALA A 1 89 ? -3.650 1.636 -10.484 1.00 95.44 89 ALA A N 1
ATOM 605 C CA . ALA A 1 89 ? -2.422 1.950 -11.211 1.00 95.44 89 ALA A CA 1
ATOM 606 C C . ALA A 1 89 ? -1.913 0.699 -11.948 1.00 95.44 89 ALA A C 1
ATOM 608 O O . ALA A 1 89 ? -1.438 -0.251 -11.323 1.00 95.44 89 ALA A O 1
ATOM 609 N N . SER A 1 90 ? -2.039 0.680 -13.275 1.00 96.25 90 SER A N 1
ATOM 610 C CA . SER A 1 90 ? -1.646 -0.451 -14.132 1.00 96.25 90 SER A CA 1
ATOM 611 C C . SER A 1 90 ? -0.527 -0.062 -15.094 1.00 96.25 90 SER A C 1
ATOM 613 O O . SER A 1 90 ? -0.568 1.012 -15.693 1.00 96.25 90 SER A O 1
ATOM 615 N N . CYS A 1 91 ? 0.458 -0.938 -15.279 1.00 96.50 91 CYS A N 1
ATOM 616 C CA . CYS A 1 91 ? 1.563 -0.708 -16.201 1.00 96.50 91 CYS A CA 1
ATOM 617 C C . CYS A 1 91 ? 1.194 -1.139 -17.623 1.00 96.50 91 CYS A C 1
ATOM 619 O O . CYS A 1 91 ? 0.877 -2.304 -17.872 1.00 96.50 91 CYS A O 1
ATOM 621 N N . LEU A 1 92 ? 1.297 -0.223 -18.582 1.00 94.56 92 LEU A N 1
ATOM 622 C CA . LEU A 1 92 ? 1.069 -0.488 -19.994 1.00 94.56 92 LEU A CA 1
ATOM 623 C C . LEU A 1 92 ? 2.242 0.031 -20.828 1.00 94.56 92 LEU A C 1
ATOM 625 O O . LEU A 1 92 ? 2.324 1.210 -21.155 1.00 94.56 92 LEU A O 1
ATOM 629 N N . ASN A 1 93 ? 3.128 -0.894 -21.195 1.00 92.56 93 ASN A N 1
ATOM 630 C CA . ASN A 1 93 ? 4.254 -0.666 -22.108 1.00 92.56 93 ASN A CA 1
ATOM 631 C C . ASN A 1 93 ? 5.126 0.522 -21.664 1.00 92.56 93 ASN A C 1
ATOM 633 O O . ASN A 1 93 ? 5.287 1.504 -22.385 1.00 92.56 93 ASN A O 1
ATOM 637 N N . GLY A 1 94 ? 5.621 0.451 -20.427 1.00 92.06 94 GLY A N 1
ATOM 638 C CA . GLY A 1 94 ? 6.447 1.489 -19.810 1.00 92.06 94 GLY A CA 1
ATOM 639 C C . GLY A 1 94 ? 5.691 2.717 -19.299 1.00 92.06 94 GLY A C 1
ATOM 640 O O . GLY A 1 94 ? 6.306 3.581 -18.686 1.00 92.06 94 GLY A O 1
ATOM 641 N N . THR A 1 95 ? 4.372 2.802 -19.506 1.00 94.06 95 THR A N 1
ATOM 642 C CA . THR A 1 95 ? 3.551 3.939 -19.060 1.00 94.06 95 THR A CA 1
ATOM 643 C C . THR A 1 95 ? 2.504 3.508 -18.037 1.00 94.06 95 THR A C 1
ATOM 645 O O . THR A 1 95 ? 1.822 2.501 -18.223 1.00 94.06 95 THR A O 1
ATOM 648 N N . TRP A 1 96 ? 2.328 4.291 -16.973 1.00 95.25 96 TRP A N 1
ATOM 649 C CA . TRP A 1 96 ? 1.273 4.062 -15.985 1.00 95.25 96 TRP A CA 1
ATOM 650 C C . TRP A 1 96 ? -0.096 4.536 -16.486 1.00 95.25 96 TRP A C 1
ATOM 652 O O . TRP A 1 96 ? -0.244 5.634 -17.021 1.00 95.25 96 TRP A O 1
ATOM 662 N N . ARG A 1 97 ? -1.116 3.701 -16.287 1.00 95.56 97 ARG A N 1
ATOM 663 C CA . ARG A 1 97 ? -2.535 4.051 -16.394 1.00 95.56 97 ARG A CA 1
ATOM 664 C C . ARG A 1 97 ? -3.106 4.175 -14.989 1.00 95.56 97 ARG A C 1
ATOM 666 O O . ARG A 1 97 ? -3.042 3.205 -14.238 1.00 95.56 97 ARG A O 1
ATOM 673 N N . GLY A 1 98 ? -3.672 5.339 -14.684 1.00 94.00 98 GLY A N 1
ATOM 674 C CA . GLY A 1 98 ? -4.146 5.690 -13.349 1.00 94.00 98 GLY A CA 1
ATOM 675 C C . GLY A 1 98 ? -3.014 6.074 -12.398 1.00 94.00 98 GLY A C 1
ATOM 676 O O . GLY A 1 98 ? -1.835 5.831 -12.664 1.00 94.00 98 GLY A O 1
ATOM 677 N N . ALA A 1 99 ? -3.389 6.690 -11.284 1.00 94.44 99 ALA A N 1
ATOM 678 C CA . ALA A 1 99 ? -2.476 7.107 -10.235 1.00 94.44 99 ALA A CA 1
ATOM 679 C C . ALA A 1 99 ? -3.074 6.828 -8.854 1.00 94.44 99 ALA A C 1
ATOM 681 O O . ALA A 1 99 ? -4.267 6.540 -8.695 1.00 94.44 99 ALA A O 1
ATOM 682 N N . PHE A 1 100 ? -2.217 6.906 -7.845 1.00 96.50 100 PHE A N 1
ATOM 683 C CA . PHE A 1 100 ? -2.626 6.884 -6.454 1.00 96.50 100 PHE A CA 1
ATOM 684 C C . PHE A 1 100 ? -1.770 7.843 -5.638 1.00 96.50 100 PHE A C 1
ATOM 686 O O . PHE A 1 100 ? -0.651 8.192 -6.013 1.00 96.50 100 PHE A O 1
ATOM 693 N N . GLU A 1 101 ? -2.307 8.228 -4.494 1.00 96.62 101 GLU A N 1
ATOM 694 C CA . GLU A 1 101 ? -1.628 9.010 -3.473 1.00 96.62 101 GLU A CA 1
ATOM 695 C C . GLU A 1 101 ? -1.734 8.290 -2.126 1.00 96.62 101 GLU A C 1
ATOM 697 O O . GLU A 1 101 ? -2.720 7.602 -1.850 1.00 96.62 101 GLU A O 1
ATOM 702 N N . CYS A 1 102 ? -0.723 8.448 -1.276 1.00 96.94 102 CYS A N 1
ATOM 703 C CA . CYS A 1 102 ? -0.780 7.989 0.106 1.00 96.94 102 CYS A CA 1
ATOM 704 C C . CYS A 1 102 ? -1.282 9.140 0.981 1.00 96.94 102 CYS A C 1
ATOM 706 O O . CYS A 1 102 ? -0.554 10.099 1.249 1.00 96.94 102 CYS A O 1
ATOM 708 N N . LYS A 1 103 ? -2.542 9.046 1.414 1.00 96.00 103 LYS A N 1
ATOM 709 C CA . LYS A 1 103 ? -3.197 10.033 2.282 1.00 96.00 103 LYS A CA 1
ATOM 710 C C . LYS A 1 103 ? -3.318 9.511 3.698 1.00 96.00 103 LYS A C 1
ATOM 712 O O . LYS A 1 103 ? -3.576 8.325 3.900 1.00 96.00 103 LYS A O 1
ATOM 717 N N . GLU A 1 104 ? -3.152 10.410 4.661 1.00 95.44 104 GLU A N 1
ATOM 718 C CA . GLU A 1 104 ? -3.317 10.081 6.071 1.00 95.44 104 GLU A CA 1
ATOM 719 C C . GLU A 1 104 ? -4.695 9.450 6.310 1.00 95.44 104 GLU A C 1
ATOM 721 O O . GLU A 1 104 ? -5.710 9.890 5.762 1.00 95.44 104 GLU A O 1
ATOM 726 N N . SER A 1 105 ? -4.720 8.375 7.090 1.00 94.62 105 SER A N 1
ATOM 727 C CA . SER A 1 105 ? -5.932 7.646 7.426 1.00 94.62 105 SER A CA 1
ATOM 728 C C . SER A 1 105 ? -5.835 7.080 8.827 1.00 94.62 105 SER A C 1
ATOM 730 O O . SER A 1 105 ? -4.801 6.566 9.255 1.00 94.62 105 SER A O 1
ATOM 732 N N . HIS A 1 106 ? -6.961 7.121 9.522 1.00 94.69 106 HIS A N 1
ATOM 733 C CA . HIS A 1 106 ? -7.112 6.600 10.866 1.00 94.69 106 HIS A CA 1
ATOM 734 C C . HIS A 1 106 ? -8.500 5.989 11.033 1.00 94.69 106 HIS A C 1
ATOM 736 O O . HIS A 1 106 ? -9.439 6.333 10.317 1.00 94.69 106 HIS A O 1
ATOM 742 N N . CYS A 1 107 ? -8.616 5.092 11.998 1.00 94.38 107 CYS A N 1
ATOM 743 C CA . CYS A 1 107 ? -9.859 4.490 12.430 1.00 94.38 107 CYS A CA 1
ATOM 744 C C . CYS A 1 107 ? -10.291 5.153 13.729 1.00 94.38 107 CYS A C 1
ATOM 746 O O . CYS A 1 107 ? -9.488 5.303 14.655 1.00 94.38 107 CYS A O 1
ATOM 748 N N . VAL A 1 108 ? -11.560 5.539 13.799 1.00 93.12 108 VAL A N 1
ATOM 749 C CA . VAL A 1 108 ? -12.144 6.121 15.006 1.00 93.12 108 VAL A CA 1
ATOM 750 C C . VAL A 1 108 ? -12.606 4.988 15.908 1.00 93.12 108 VAL A C 1
ATOM 752 O O . VAL A 1 108 ? -13.431 4.165 15.514 1.00 93.12 108 VAL A O 1
ATOM 755 N N . VAL A 1 109 ? -12.067 4.936 17.124 1.00 90.38 109 VAL A N 1
ATOM 756 C CA . VAL A 1 109 ? -12.463 3.941 18.124 1.00 90.38 109 VAL A CA 1
ATOM 757 C C . VAL A 1 109 ? -13.927 4.189 18.502 1.00 90.38 109 VAL A C 1
ATOM 759 O O . VAL A 1 109 ? -14.271 5.332 18.825 1.00 90.38 109 VAL A O 1
ATOM 762 N N . PRO A 1 110 ? -14.801 3.162 18.484 1.00 82.81 110 PRO A N 1
ATOM 763 C CA . PRO A 1 110 ? -16.197 3.329 18.863 1.00 82.81 110 PRO A CA 1
ATOM 764 C C . PRO A 1 110 ? -16.311 3.933 20.266 1.00 82.81 110 PRO A C 1
ATOM 766 O O . PRO A 1 110 ? -15.708 3.437 21.209 1.00 82.81 110 PRO A O 1
ATOM 769 N N . GLN A 1 111 ? -17.095 4.999 20.414 1.00 78.94 111 GLN A N 1
ATOM 770 C CA . GLN A 1 111 ? -17.351 5.626 21.721 1.00 78.94 111 GLN A CA 1
ATOM 771 C C . GLN A 1 111 ? -18.585 5.025 22.423 1.00 78.94 111 GLN A C 1
ATOM 773 O O . GLN A 1 111 ? -18.949 5.432 23.522 1.00 78.94 111 GLN A O 1
ATOM 778 N N . GLY A 1 112 ? -19.2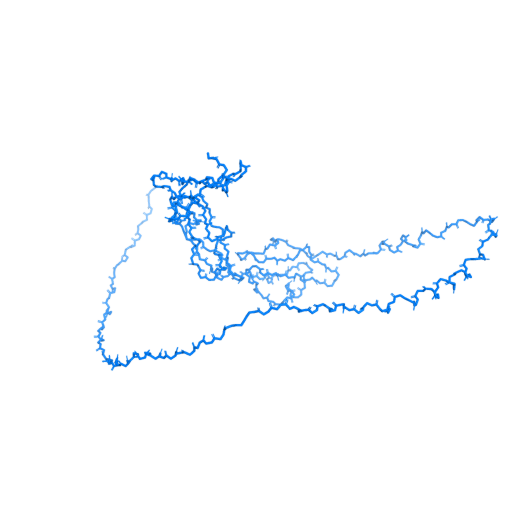65 4.077 21.767 1.00 76.31 112 GLY A N 1
ATOM 779 C CA . GLY A 1 112 ? -20.452 3.411 22.293 1.00 76.31 112 GLY A CA 1
ATOM 780 C C . GLY A 1 112 ? -20.117 2.271 23.263 1.00 76.31 112 GLY A C 1
ATOM 781 O O . GLY A 1 112 ? -19.023 1.704 23.206 1.00 76.31 112 GLY A O 1
ATOM 782 N N . PRO A 1 113 ? -21.065 1.888 24.136 1.00 79.12 113 PRO A N 1
ATOM 783 C CA . PRO A 1 113 ? -20.849 0.819 25.097 1.00 79.12 113 PRO A CA 1
ATOM 784 C C . PRO A 1 113 ? -20.721 -0.529 24.382 1.00 79.12 113 PRO A C 1
ATOM 786 O O . PRO A 1 113 ? -21.695 -1.074 23.862 1.00 79.12 113 PRO A O 1
ATOM 789 N N . VAL A 1 114 ? -19.523 -1.111 24.404 1.00 89.44 114 VAL A N 1
ATOM 790 C CA . VAL A 1 114 ? -19.336 -2.527 24.074 1.00 89.44 114 VAL A CA 1
ATOM 791 C C . VAL A 1 114 ? -19.735 -3.348 25.291 1.00 89.44 114 VAL A C 1
ATOM 793 O O . VAL A 1 114 ? -19.311 -3.074 26.417 1.00 89.44 114 VAL A O 1
ATOM 796 N N . ARG A 1 115 ? -20.559 -4.379 25.090 1.00 93.56 115 ARG A N 1
ATOM 797 C CA . ARG A 1 115 ? -20.970 -5.266 26.182 1.00 93.56 115 ARG A CA 1
ATOM 798 C C . ARG A 1 115 ? -19.730 -5.908 26.812 1.00 93.56 115 ARG A C 1
ATOM 800 O O . ARG A 1 115 ? -18.978 -6.596 26.133 1.00 93.56 115 ARG A O 1
ATOM 807 N N . ASN A 1 116 ? -19.547 -5.682 28.113 1.00 94.25 116 ASN A N 1
ATOM 808 C CA . ASN A 1 116 ? -18.369 -6.103 28.884 1.00 94.25 116 ASN A CA 1
ATOM 809 C C . ASN A 1 116 ? -17.029 -5.500 28.412 1.00 94.25 116 ASN A C 1
ATOM 811 O O . ASN A 1 116 ? -15.975 -5.990 28.814 1.00 94.25 116 ASN A O 1
ATOM 815 N N . GLY A 1 117 ? -17.056 -4.434 27.606 1.00 91.75 117 GLY A N 1
ATOM 816 C CA . GLY A 1 117 ? -15.880 -3.622 27.290 1.00 91.75 117 GLY A CA 1
ATOM 817 C C . GLY A 1 117 ? -15.414 -2.811 28.499 1.00 91.75 117 GLY A C 1
ATOM 818 O O . GLY A 1 117 ? -16.229 -2.460 29.360 1.00 91.75 117 GLY A O 1
ATOM 819 N N . GLY A 1 118 ? -14.107 -2.559 28.582 1.00 90.44 118 GLY A N 1
ATOM 820 C CA . GLY A 1 118 ? -13.517 -1.684 29.597 1.00 90.44 118 GLY A CA 1
ATOM 821 C C . GLY A 1 118 ? -13.897 -0.210 29.405 1.00 90.44 118 GLY A C 1
ATOM 822 O O . GLY A 1 118 ? -14.558 0.143 28.430 1.00 90.44 118 GLY A O 1
ATOM 823 N N . ASP A 1 119 ? -13.460 0.648 30.332 1.00 87.44 119 ASP A N 1
ATOM 824 C CA . ASP A 1 119 ? -13.724 2.098 30.278 1.00 87.44 119 ASP A CA 1
ATOM 825 C C . ASP A 1 119 ? -13.076 2.758 29.050 1.00 87.44 119 ASP A C 1
ATOM 827 O O . ASP A 1 119 ? -13.646 3.656 28.435 1.00 87.44 119 ASP A O 1
ATOM 831 N N . THR A 1 120 ? -11.901 2.264 28.652 1.00 88.88 120 THR A N 1
ATOM 832 C CA . THR A 1 120 ? -11.271 2.542 27.360 1.00 88.88 120 THR A CA 1
ATOM 833 C C . THR A 1 120 ? -11.272 1.265 26.529 1.00 88.88 120 THR A C 1
ATOM 835 O O . THR A 1 120 ? -10.787 0.231 26.980 1.00 88.88 120 THR A O 1
ATOM 838 N N . LEU A 1 121 ? -11.818 1.305 25.308 1.00 90.88 121 LEU A N 1
ATOM 839 C CA . LEU A 1 121 ? -11.866 0.110 24.454 1.00 90.88 121 LEU A CA 1
ATOM 840 C C . LEU A 1 121 ? -10.488 -0.299 23.947 1.00 90.88 121 LEU A C 1
ATOM 842 O O . LEU A 1 121 ? -10.193 -1.486 23.910 1.00 90.88 121 LEU A O 1
ATOM 846 N N . CYS A 1 122 ? -9.645 0.661 23.570 1.00 93.00 122 CYS A N 1
ATOM 847 C CA . CYS A 1 122 ? -8.265 0.395 23.181 1.00 93.00 122 CYS A CA 1
ATOM 848 C C . CYS A 1 122 ? -7.341 0.703 24.357 1.00 93.00 122 CYS A C 1
ATOM 850 O O . CYS A 1 122 ? -7.384 1.807 24.900 1.00 93.00 122 CYS A O 1
ATOM 852 N N . LEU A 1 123 ? -6.464 -0.240 24.711 1.00 90.44 123 LEU A N 1
ATOM 853 C CA . LEU A 1 123 ? -5.553 -0.117 25.855 1.00 90.44 123 LEU A CA 1
ATOM 854 C C . LEU A 1 123 ? -4.647 1.125 25.780 1.00 90.44 123 LEU A C 1
ATOM 856 O O . LEU A 1 123 ? -4.302 1.698 26.807 1.00 90.44 123 LEU A O 1
ATOM 860 N N . SER A 1 124 ? -4.308 1.578 24.570 1.00 86.50 124 SER A N 1
ATOM 861 C CA . SER A 1 124 ? -3.540 2.809 24.337 1.00 86.50 124 SER A CA 1
ATOM 862 C C . SER A 1 124 ? -4.248 4.085 24.816 1.00 86.50 124 SER A C 1
ATOM 864 O O . SER A 1 124 ? -3.616 5.134 24.883 1.00 86.50 124 SER A O 1
ATOM 866 N N . GLY A 1 125 ? -5.557 4.032 25.088 1.00 84.44 125 GLY A N 1
ATOM 867 C CA . GLY A 1 125 ? -6.375 5.190 25.465 1.00 84.44 125 GLY A CA 1
ATOM 868 C C . GLY A 1 125 ? -6.655 6.172 24.320 1.00 84.44 125 GLY A C 1
ATOM 869 O O . GLY A 1 125 ? -7.351 7.162 24.518 1.00 84.44 125 GLY A O 1
ATOM 870 N N . SER A 1 126 ? -6.133 5.914 23.119 1.00 86.25 126 SER A N 1
ATOM 871 C CA . SER A 1 126 ? -6.336 6.753 21.938 1.00 86.25 126 SER A CA 1
ATOM 872 C C . SER A 1 126 ? -7.751 6.597 21.377 1.00 86.25 126 SER A C 1
ATOM 874 O O . SER A 1 126 ? -8.273 5.488 21.281 1.00 86.25 126 SER A O 1
ATOM 876 N N . THR A 1 127 ? -8.357 7.704 20.950 1.00 89.56 127 THR A N 1
ATOM 877 C CA . THR A 1 127 ? -9.658 7.723 20.255 1.00 89.56 127 THR A CA 1
ATOM 878 C C . THR A 1 127 ? -9.530 7.497 18.748 1.00 89.56 127 THR A C 1
ATOM 880 O O . THR A 1 127 ? -10.518 7.183 18.085 1.00 89.56 127 THR A O 1
ATOM 883 N N . ALA A 1 128 ? -8.315 7.619 18.212 1.00 93.00 128 ALA A N 1
ATOM 884 C CA . ALA A 1 128 ? -7.983 7.369 16.820 1.00 93.00 128 ALA A CA 1
ATOM 885 C C . ALA A 1 128 ? -6.755 6.459 16.727 1.00 93.00 128 ALA A C 1
ATOM 887 O O . ALA A 1 128 ? -5.764 6.661 17.431 1.00 93.00 128 ALA A O 1
ATOM 888 N N . ILE A 1 129 ? -6.828 5.463 15.849 1.00 94.50 129 ILE A N 1
ATOM 889 C CA . ILE A 1 129 ? -5.739 4.529 15.560 1.00 94.50 129 ILE A CA 1
ATOM 890 C C . ILE A 1 129 ? -5.330 4.740 14.109 1.00 94.50 129 ILE A C 1
ATOM 892 O O . ILE A 1 129 ? -6.163 4.633 13.216 1.00 94.50 129 ILE A O 1
ATOM 896 N N . LEU A 1 130 ? -4.062 5.061 13.868 1.00 95.12 130 LEU A N 1
ATOM 897 C CA . LEU A 1 130 ? -3.519 5.253 12.521 1.00 95.12 130 LEU A CA 1
ATOM 898 C C . LEU A 1 130 ? -3.657 3.981 11.667 1.00 95.12 130 LEU A C 1
ATOM 900 O O . LEU A 1 130 ? -3.634 2.873 12.204 1.00 95.12 130 LEU A O 1
ATOM 904 N N . HIS A 1 131 ? -3.758 4.126 10.342 1.00 95.38 131 HIS A N 1
ATOM 905 C CA . HIS A 1 131 ? -3.745 2.997 9.403 1.00 95.38 131 HIS A CA 1
ATOM 906 C C . HIS A 1 131 ? -2.543 2.073 9.660 1.00 95.38 131 HIS A C 1
ATOM 908 O O . HIS A 1 131 ? -1.412 2.540 9.805 1.00 95.38 131 HIS A O 1
ATOM 914 N N . GLY A 1 132 ? -2.792 0.764 9.718 1.00 92.12 132 GLY A N 1
ATOM 915 C CA . GLY A 1 132 ? -1.821 -0.270 10.087 1.00 92.12 132 GLY A CA 1
ATOM 916 C C . GLY A 1 132 ? -1.579 -0.404 11.596 1.00 92.12 132 GLY A C 1
ATOM 917 O O . GLY A 1 132 ? -0.910 -1.341 12.026 1.00 92.12 132 GLY A O 1
ATOM 918 N N . GLY A 1 133 ? -2.124 0.499 12.414 1.00 93.75 133 GLY A N 1
ATOM 919 C CA . GLY A 1 133 ? -2.053 0.442 13.870 1.00 93.75 133 GLY A CA 1
ATOM 920 C C . GLY A 1 133 ? -2.947 -0.646 14.466 1.00 93.75 133 GLY A C 1
ATOM 921 O O . GLY A 1 133 ? -3.942 -1.059 13.866 1.00 93.75 133 GLY A O 1
ATOM 922 N N . VAL A 1 134 ? -2.602 -1.094 15.676 1.00 94.31 134 VAL A N 1
ATOM 923 C CA . VAL A 1 134 ? -3.330 -2.140 16.407 1.00 94.31 134 VAL A CA 1
ATOM 924 C C . VAL A 1 134 ? -3.985 -1.550 17.653 1.00 94.31 134 VAL A C 1
ATOM 926 O O . VAL A 1 134 ? -3.315 -0.985 18.513 1.00 94.31 134 VAL A O 1
ATOM 929 N N . CYS A 1 135 ? -5.296 -1.730 17.772 1.00 94.31 135 CYS A N 1
ATOM 930 C CA . CYS A 1 135 ? -6.050 -1.537 18.999 1.00 94.31 135 CYS A CA 1
ATOM 931 C C . CYS A 1 135 ? -6.114 -2.866 19.755 1.00 94.31 135 CYS A C 1
ATOM 933 O O . CYS A 1 135 ? -6.810 -3.806 19.360 1.00 94.31 135 CYS A O 1
ATOM 935 N N . VAL A 1 136 ? -5.378 -2.937 20.863 1.00 94.69 136 VAL A N 1
ATOM 936 C CA . VAL A 1 136 ? -5.524 -4.028 21.829 1.00 94.69 136 VAL A CA 1
ATOM 937 C C . VAL A 1 136 ? -6.790 -3.768 22.631 1.00 94.69 136 VAL A C 1
ATOM 939 O O . VAL A 1 136 ? -6.859 -2.783 23.370 1.00 94.69 136 VAL A O 1
ATOM 942 N N . VAL A 1 137 ? -7.790 -4.626 22.446 1.00 93.88 137 VAL A N 1
ATOM 943 C CA . VAL A 1 137 ? -9.107 -4.436 23.055 1.00 93.88 137 VAL A CA 1
ATOM 944 C C . VAL A 1 137 ? -9.035 -4.730 24.551 1.00 93.88 137 VAL A C 1
ATOM 946 O O . VAL A 1 137 ? -8.591 -5.802 24.961 1.00 93.88 137 VAL A O 1
ATOM 949 N N . SER A 1 138 ? -9.510 -3.791 25.361 1.00 93.50 138 SER A N 1
ATOM 950 C CA . SER A 1 138 ? -9.630 -3.925 26.808 1.00 93.50 138 SER A CA 1
ATOM 951 C C . SER A 1 138 ? -11.069 -4.268 27.200 1.00 93.50 138 SER A C 1
ATOM 953 O O . SER A 1 138 ? -12.034 -3.631 26.767 1.00 93.50 138 SER A O 1
ATOM 955 N N . CYS A 1 139 ? -11.213 -5.292 28.038 1.00 95.19 139 CYS A N 1
ATOM 956 C CA . CYS A 1 139 ? -12.488 -5.786 28.547 1.00 95.19 139 CYS A CA 1
ATOM 957 C C . CYS A 1 139 ? -12.565 -5.612 30.070 1.00 95.19 139 CYS A C 1
ATOM 959 O O . CYS A 1 139 ? -11.549 -5.454 30.748 1.00 95.19 139 CYS A O 1
ATOM 961 N N . LYS A 1 140 ? -13.780 -5.662 30.627 1.00 95.12 140 LYS A N 1
ATOM 962 C CA . LYS A 1 140 ? -13.986 -5.651 32.084 1.00 95.12 140 LYS A CA 1
ATOM 963 C C . LYS A 1 140 ? -13.298 -6.854 32.749 1.00 95.12 140 LYS A C 1
ATOM 965 O O . LYS A 1 140 ? -13.142 -7.894 32.104 1.00 95.12 140 LYS A O 1
ATOM 970 N N . PRO A 1 141 ? -12.956 -6.767 34.048 1.00 94.06 141 PRO A N 1
ATOM 971 C C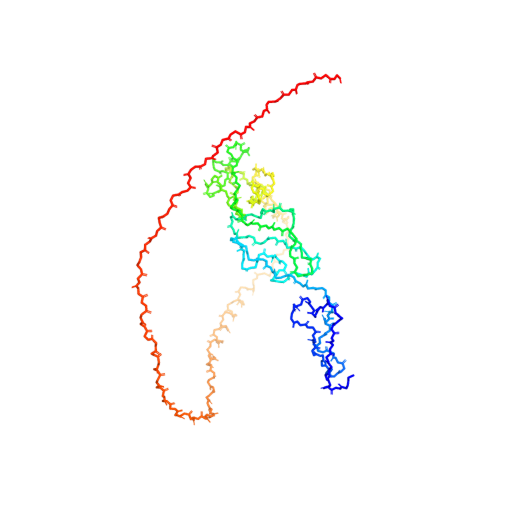A . PRO A 1 141 ? -12.409 -7.900 34.790 1.00 94.06 141 PRO A CA 1
ATOM 972 C C . PRO A 1 141 ? -13.259 -9.169 34.627 1.00 94.06 141 PRO A C 1
ATOM 974 O O . PRO A 1 141 ? -14.485 -9.119 34.721 1.00 94.06 141 PRO A O 1
ATOM 977 N N . GLY A 1 142 ? -12.601 -10.302 34.370 1.00 93.50 142 GLY A N 1
ATOM 978 C CA . GLY A 1 142 ? -13.262 -11.585 34.101 1.00 93.50 142 GLY A CA 1
ATOM 979 C C . GLY A 1 142 ? -13.671 -11.810 32.641 1.00 93.50 142 GLY A C 1
ATOM 980 O O . GLY A 1 142 ? -14.228 -12.863 32.338 1.00 93.50 142 GLY A O 1
ATOM 981 N N . TYR A 1 143 ? -13.370 -10.875 31.734 1.00 95.50 143 TYR A N 1
ATOM 982 C CA . TYR A 1 143 ? -13.607 -10.999 30.294 1.00 95.50 143 TYR A CA 1
ATOM 983 C C . TYR A 1 143 ? -12.310 -10.817 29.492 1.00 95.50 143 TYR A C 1
ATOM 985 O O . TYR A 1 143 ? -11.406 -10.101 29.916 1.00 95.50 143 TYR A O 1
ATOM 993 N N . MET A 1 144 ? -12.238 -11.436 28.315 1.00 94.50 144 MET A N 1
ATOM 994 C CA . MET A 1 144 ? -11.181 -11.232 27.320 1.00 94.50 144 MET A CA 1
ATOM 995 C C . MET A 1 144 ? -11.777 -10.919 25.949 1.00 94.50 144 MET A C 1
ATOM 997 O O . MET A 1 144 ? -12.914 -11.299 25.652 1.00 94.50 144 MET A O 1
ATOM 1001 N N . SER A 1 145 ? -11.013 -10.219 25.115 1.00 94.75 145 SER A N 1
ATOM 1002 C CA . SER A 1 145 ? -11.423 -9.924 23.748 1.00 94.75 145 SER A CA 1
ATOM 1003 C C . SER A 1 145 ? -11.340 -11.175 22.875 1.00 94.75 145 SER A C 1
ATOM 1005 O O . SER A 1 145 ? -10.452 -12.011 23.029 1.00 94.75 145 SER A O 1
ATOM 1007 N N . THR A 1 146 ? -12.267 -11.308 21.929 1.00 95.19 146 THR A N 1
ATOM 1008 C CA . THR A 1 146 ? -12.200 -12.360 20.904 1.00 95.19 146 THR A CA 1
ATOM 1009 C C . THR A 1 146 ? -11.104 -12.100 19.871 1.00 95.19 146 THR A C 1
ATOM 1011 O O . THR A 1 146 ? -10.644 -13.037 19.226 1.00 95.19 146 THR A O 1
ATOM 1014 N N . ALA A 1 147 ? -10.713 -10.836 19.683 1.00 94.44 147 ALA A N 1
ATOM 1015 C CA . ALA A 1 147 ? -9.664 -10.412 18.765 1.00 94.44 147 ALA A CA 1
ATOM 1016 C C . ALA A 1 147 ? -9.133 -9.020 19.142 1.00 94.44 147 ALA A C 1
ATOM 1018 O O . ALA A 1 147 ? -9.852 -8.207 19.728 1.00 94.44 147 ALA A O 1
ATOM 1019 N N . ASN A 1 148 ? -7.891 -8.737 18.743 1.00 94.44 148 ASN A N 1
ATOM 1020 C CA . ASN A 1 148 ? -7.393 -7.368 18.619 1.00 94.44 148 ASN A CA 1
ATOM 1021 C C . ASN A 1 148 ? -7.794 -6.806 17.256 1.00 94.44 148 ASN A C 1
ATOM 1023 O O . ASN A 1 148 ? -7.978 -7.564 16.305 1.00 94.44 148 ASN A O 1
ATOM 1027 N N . LEU A 1 149 ? -7.905 -5.484 17.167 1.00 94.31 149 LEU A N 1
ATOM 1028 C CA . LEU A 1 149 ? -8.356 -4.812 15.957 1.00 94.31 149 LEU A CA 1
ATOM 1029 C C . LEU A 1 149 ? -7.178 -4.145 15.256 1.00 94.31 149 LEU A C 1
ATOM 1031 O O . LEU A 1 149 ? -6.447 -3.374 15.874 1.00 94.31 149 LEU A O 1
ATOM 1035 N N . THR A 1 150 ? -7.019 -4.380 13.963 1.00 95.44 150 THR A N 1
ATOM 1036 C CA . THR A 1 150 ? -6.079 -3.640 13.118 1.00 95.44 150 THR A CA 1
ATOM 1037 C C . THR A 1 150 ? -6.842 -2.587 12.333 1.00 95.44 150 THR A C 1
ATOM 1039 O O . THR A 1 150 ? -7.869 -2.883 11.729 1.00 95.44 150 THR A O 1
ATOM 1042 N N . CYS A 1 151 ? -6.359 -1.349 12.345 1.00 95.25 151 CYS A N 1
ATOM 1043 C CA . CYS A 1 151 ? -6.939 -0.294 11.530 1.00 95.25 151 CYS A CA 1
ATOM 1044 C C . CYS A 1 151 ? -6.532 -0.472 10.064 1.00 95.25 151 CYS A C 1
ATOM 1046 O O . CYS A 1 151 ? -5.347 -0.404 9.737 1.00 95.25 151 CYS A O 1
ATOM 1048 N N . GLN A 1 152 ? -7.505 -0.650 9.177 1.00 93.62 152 GLN A N 1
ATOM 1049 C CA . GLN A 1 152 ? -7.316 -0.727 7.737 1.00 93.62 152 GLN A CA 1
ATOM 1050 C C . GLN A 1 152 ? -8.304 0.208 7.036 1.00 93.62 152 GLN A C 1
ATOM 1052 O O . GLN A 1 152 ? -9.516 0.080 7.154 1.00 93.62 152 GLN A O 1
ATOM 1057 N N . ASP A 1 153 ? -7.755 1.180 6.313 1.00 88.62 153 ASP A N 1
ATOM 1058 C CA . ASP A 1 153 ? -8.485 2.151 5.483 1.00 88.62 153 ASP A CA 1
ATOM 1059 C C . ASP A 1 153 ? -9.675 2.854 6.162 1.00 88.62 153 ASP A C 1
ATOM 1061 O O . ASP A 1 153 ? -10.662 3.200 5.517 1.00 88.62 153 ASP A O 1
ATOM 1065 N N . GLY A 1 154 ? -9.554 3.115 7.468 1.00 90.81 154 GLY A N 1
ATOM 1066 C CA . GLY A 1 154 ? -10.578 3.788 8.275 1.00 90.81 154 GLY A CA 1
ATOM 1067 C C . GLY A 1 154 ? -11.560 2.841 8.973 1.00 90.81 154 GLY A C 1
ATOM 1068 O O . GLY A 1 154 ? -12.310 3.287 9.839 1.00 90.81 154 GLY A O 1
ATOM 1069 N N . GLY A 1 155 ? -11.517 1.544 8.660 1.00 92.88 155 GLY A N 1
ATOM 1070 C CA . GLY A 1 155 ? -12.254 0.485 9.348 1.00 92.88 155 GLY A CA 1
ATOM 1071 C C . GLY A 1 155 ? -11.355 -0.390 10.222 1.00 92.88 155 GLY A C 1
ATOM 1072 O O . GLY A 1 155 ? -10.157 -0.524 9.985 1.00 92.88 155 GLY A O 1
ATOM 1073 N N . PHE A 1 156 ? -11.928 -1.008 11.250 1.00 94.06 156 PHE A N 1
ATOM 1074 C CA . PHE A 1 156 ? -11.219 -2.000 12.056 1.00 94.06 156 PHE A CA 1
ATOM 1075 C C . PHE A 1 156 ? -11.430 -3.408 11.499 1.00 94.06 156 PHE A C 1
ATOM 1077 O O . PHE A 1 156 ? -12.539 -3.766 11.112 1.00 94.06 156 PHE A O 1
ATOM 1084 N N . LEU A 1 157 ? -10.368 -4.213 11.498 1.00 94.94 157 LEU A N 1
ATOM 1085 C CA . LEU A 1 157 ? -10.395 -5.631 11.155 1.00 94.94 157 LEU A CA 1
ATOM 1086 C C . LEU A 1 157 ? -9.966 -6.480 12.359 1.00 94.94 157 LEU A C 1
ATOM 1088 O O . LEU A 1 157 ? -8.899 -6.216 12.917 1.00 94.94 157 LEU A O 1
ATOM 1092 N N . PRO A 1 158 ? -10.734 -7.516 12.738 1.00 93.56 158 PRO A N 1
ATOM 1093 C CA . PRO A 1 158 ? -12.061 -7.861 12.209 1.00 93.56 158 PRO A CA 1
ATOM 1094 C C . PRO A 1 158 ? -13.111 -6.770 12.497 1.00 93.56 158 PRO A C 1
ATOM 1096 O O . PRO A 1 158 ? -12.997 -6.049 13.483 1.00 93.56 158 PRO A O 1
ATOM 1099 N N . GLU A 1 159 ? -14.148 -6.670 11.657 1.00 89.94 159 GLU A N 1
ATOM 1100 C CA . GLU A 1 159 ? -15.207 -5.649 11.810 1.00 89.94 159 GLU A CA 1
ATOM 1101 C C . GLU A 1 159 ? -16.022 -5.823 13.101 1.00 89.94 159 GLU A C 1
ATOM 1103 O O . GLU A 1 159 ? -16.561 -4.861 13.648 1.00 89.94 159 GLU A O 1
ATOM 1108 N N . SER A 1 160 ? -16.101 -7.056 13.608 1.00 88.94 160 SER A N 1
ATOM 1109 C CA . SER A 1 160 ? -16.803 -7.393 14.842 1.00 88.94 160 SER A CA 1
ATOM 1110 C C . SER A 1 160 ? -15.865 -8.015 15.866 1.00 88.94 160 SER A C 1
ATOM 1112 O O . SER A 1 160 ? -15.068 -8.897 15.540 1.00 88.94 160 SER A O 1
ATOM 1114 N N . PHE A 1 161 ? -16.043 -7.637 17.126 1.00 92.31 161 PHE A N 1
ATOM 1115 C CA . PHE A 1 161 ? -15.384 -8.248 18.271 1.00 92.31 161 PHE A CA 1
ATOM 1116 C C . PHE A 1 161 ? -16.340 -8.297 19.464 1.00 92.31 161 PHE A C 1
ATOM 1118 O O . PHE A 1 161 ? -17.332 -7.567 19.516 1.00 92.31 161 PHE A O 1
ATOM 1125 N N . ALA A 1 162 ? -16.036 -9.152 20.435 1.00 93.81 162 ALA A N 1
ATOM 1126 C CA . ALA A 1 162 ? -16.778 -9.235 21.682 1.00 93.81 162 ALA A CA 1
ATOM 1127 C C . ALA A 1 162 ? -15.835 -9.420 22.872 1.00 93.81 162 ALA A C 1
ATOM 1129 O O . ALA A 1 162 ? -14.754 -9.993 22.746 1.00 93.81 162 ALA A O 1
ATOM 1130 N N . CYS A 1 163 ? -16.280 -8.967 24.040 1.00 95.56 163 CYS A N 1
ATOM 1131 C CA . CYS A 1 163 ? -15.677 -9.324 25.315 1.00 95.56 163 CYS A CA 1
ATOM 1132 C C . CYS A 1 163 ? -16.424 -10.535 25.883 1.00 95.56 163 CYS A C 1
ATOM 1134 O O . CYS A 1 163 ? -17.587 -10.430 26.292 1.00 95.56 163 CYS A O 1
ATOM 1136 N N . VAL A 1 164 ? -15.764 -11.690 25.883 1.00 95.62 164 VAL A N 1
ATOM 1137 C CA . VAL A 1 164 ? -16.313 -12.974 26.340 1.00 95.62 164 VAL A CA 1
ATOM 1138 C C . VAL A 1 164 ? -15.725 -13.353 27.698 1.00 95.62 164 VAL A C 1
ATOM 1140 O O . VAL A 1 164 ? -14.600 -12.946 27.989 1.00 95.62 164 VAL A O 1
ATOM 1143 N N . PRO A 1 165 ? -16.460 -14.081 28.558 1.00 95.94 165 PRO A N 1
ATOM 1144 C CA . PRO A 1 165 ? -15.928 -14.518 29.842 1.00 95.94 165 PRO A CA 1
ATOM 1145 C C . PRO A 1 165 ? -14.615 -15.278 29.659 1.00 95.94 165 PRO A C 1
ATOM 1147 O O . PRO A 1 165 ? -14.501 -16.123 28.769 1.00 95.94 165 PRO A O 1
ATOM 1150 N N . VAL A 1 166 ? -13.628 -14.988 30.504 1.00 93.12 166 VAL A N 1
ATOM 1151 C CA . VAL A 1 166 ? -12.397 -15.779 30.549 1.00 93.12 166 VAL A CA 1
ATOM 1152 C C . VAL A 1 166 ? -12.787 -17.201 30.963 1.00 93.12 166 VAL A C 1
ATOM 1154 O O . VAL A 1 166 ? -13.492 -17.353 31.966 1.00 93.12 166 VAL A O 1
ATOM 1157 N N . PRO A 1 167 ? -12.368 -18.247 30.227 1.00 84.94 167 PRO A N 1
ATOM 1158 C CA . PRO A 1 167 ? -12.627 -19.616 30.633 1.00 84.94 167 PRO A CA 1
ATOM 1159 C C . PRO A 1 167 ? -11.970 -19.842 31.992 1.00 84.94 167 PRO A C 1
ATOM 1161 O O . PRO A 1 167 ? -10.748 -19.802 32.135 1.00 84.94 167 PRO A O 1
ATOM 1164 N N . VAL A 1 168 ? -12.798 -20.039 33.013 1.00 78.94 168 VAL A N 1
ATOM 1165 C CA . VAL A 1 168 ? -12.316 -20.453 34.323 1.00 78.94 168 VAL A CA 1
ATOM 1166 C C . VAL A 1 168 ? -11.729 -21.848 34.169 1.00 78.94 168 VAL A C 1
ATOM 1168 O O . VAL A 1 168 ? -12.426 -22.787 33.797 1.00 78.94 168 VAL A O 1
ATOM 1171 N N . VAL A 1 169 ? -10.443 -22.004 34.477 1.00 64.94 169 VAL A N 1
ATOM 1172 C CA . VAL A 1 169 ? -9.750 -23.305 34.483 1.00 64.94 169 VAL A CA 1
ATOM 1173 C C . VAL A 1 169 ? -10.176 -24.151 35.699 1.00 64.94 169 VAL A C 1
ATOM 1175 O O . VAL A 1 169 ? -9.374 -24.862 36.299 1.00 64.94 169 VAL A O 1
ATOM 1178 N N . ALA A 1 170 ? -11.444 -24.052 36.105 1.00 55.38 170 ALA A N 1
ATOM 1179 C CA . ALA A 1 170 ? -11.979 -24.699 37.296 1.00 55.38 170 ALA A CA 1
ATOM 1180 C C . ALA A 1 170 ? -11.989 -26.236 37.186 1.00 55.38 170 ALA A C 1
ATOM 1182 O O . ALA A 1 170 ? -12.012 -26.901 38.219 1.00 55.38 170 ALA A O 1
ATOM 1183 N N . ASP A 1 171 ? -11.898 -26.794 35.973 1.00 54.44 171 ASP A N 1
ATOM 1184 C CA . ASP A 1 171 ? -11.977 -28.244 35.759 1.00 54.44 171 ASP A CA 1
ATOM 1185 C C . ASP A 1 171 ? -10.629 -28.963 35.611 1.00 54.44 171 ASP A C 1
ATOM 1187 O O . ASP A 1 171 ? -10.578 -30.173 35.800 1.00 54.44 171 ASP A O 1
ATOM 1191 N N . VAL A 1 172 ? -9.502 -28.274 35.388 1.00 55.69 172 VAL A N 1
ATOM 1192 C CA . VAL A 1 172 ? -8.210 -28.991 35.256 1.00 55.69 172 VAL A CA 1
ATOM 1193 C C . VAL A 1 172 ? -7.626 -29.382 36.621 1.00 55.69 172 VAL A C 1
ATOM 1195 O O . VAL A 1 172 ? -6.877 -30.351 36.716 1.00 55.69 172 VAL A O 1
ATOM 1198 N N . LEU A 1 173 ? -7.998 -28.699 37.712 1.00 54.06 173 LEU A N 1
ATOM 1199 C CA . LEU A 1 173 ? -7.507 -29.058 39.052 1.00 54.06 173 LEU A CA 1
ATOM 1200 C C . LEU A 1 173 ? -8.349 -30.124 39.775 1.00 54.06 173 LEU A C 1
ATOM 1202 O O . LEU A 1 173 ? -7.906 -30.621 40.809 1.00 54.06 173 LEU A O 1
ATOM 1206 N N . ARG A 1 174 ? -9.538 -30.483 39.268 1.00 52.41 174 ARG A N 1
ATOM 1207 C CA . ARG A 1 174 ? -10.377 -31.541 39.869 1.00 52.41 174 ARG A CA 1
ATOM 1208 C C . ARG A 1 174 ? -10.027 -32.949 39.382 1.00 52.41 174 ARG A C 1
ATOM 1210 O O . ARG A 1 174 ? -10.250 -33.903 40.125 1.00 52.41 174 ARG A O 1
ATOM 1217 N N . ASP A 1 175 ? -9.392 -33.073 38.218 1.00 51.12 175 ASP A N 1
ATOM 1218 C CA . ASP A 1 175 ? -8.941 -34.375 37.708 1.00 51.12 175 ASP A CA 1
ATOM 1219 C C . ASP A 1 175 ? -7.541 -34.781 38.190 1.00 51.12 175 ASP A C 1
ATOM 1221 O O . ASP A 1 175 ? -7.226 -35.968 38.216 1.00 51.12 175 ASP A O 1
ATOM 1225 N N . ILE A 1 176 ? -6.707 -33.849 38.674 1.00 55.78 176 ILE A N 1
ATOM 1226 C CA . ILE A 1 176 ? -5.388 -34.214 39.232 1.00 55.78 176 ILE A CA 1
ATOM 1227 C C . ILE A 1 176 ? -5.515 -34.775 40.660 1.00 55.78 176 ILE A C 1
ATOM 1229 O O . ILE A 1 176 ? -4.695 -35.589 41.084 1.00 55.78 176 ILE A O 1
ATOM 1233 N N . THR A 1 177 ? -6.557 -34.409 41.413 1.00 52.16 177 THR A N 1
ATOM 1234 C CA . THR A 1 177 ? -6.7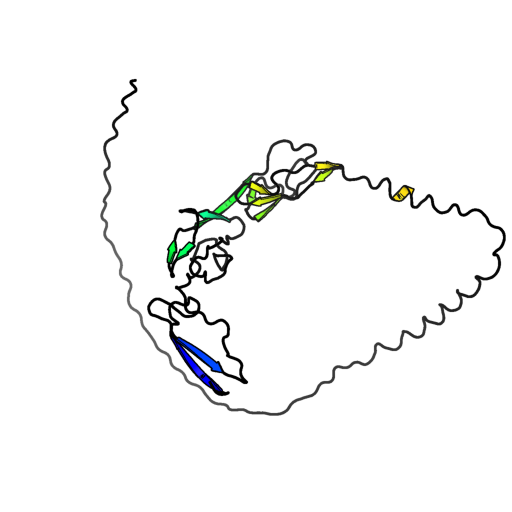78 -34.935 42.773 1.00 52.16 177 THR A CA 1
ATOM 1235 C C . THR A 1 177 ? -7.548 -36.256 42.811 1.00 52.16 177 THR A C 1
ATOM 1237 O O . THR A 1 177 ? -7.628 -36.868 43.875 1.00 52.16 177 THR A O 1
ATOM 1240 N N . THR A 1 178 ? -8.048 -36.748 41.670 1.00 51.09 178 THR A N 1
ATOM 1241 C CA . THR A 1 178 ? -8.886 -37.959 41.591 1.00 51.09 178 THR A CA 1
ATOM 1242 C C . THR A 1 178 ? -8.210 -39.088 40.798 1.00 51.09 178 THR A C 1
ATOM 1244 O O . THR A 1 178 ? -8.848 -39.805 40.043 1.00 51.09 178 THR A O 1
ATOM 1247 N N . THR A 1 179 ? -6.894 -39.292 40.930 1.00 51.50 179 THR A N 1
ATOM 1248 C CA . THR A 1 179 ? -6.233 -40.558 40.520 1.00 51.50 179 THR A CA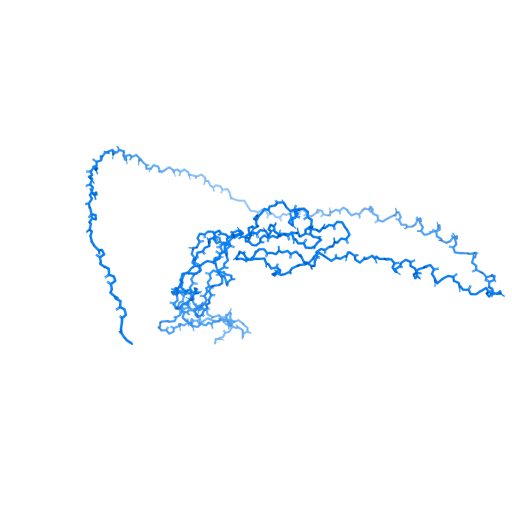 1
ATOM 1249 C C . THR A 1 179 ? -5.061 -40.901 41.450 1.00 51.50 179 THR A C 1
ATOM 1251 O O . THR A 1 179 ? -3.950 -41.193 41.025 1.00 51.50 179 THR A O 1
ATOM 1254 N N . THR A 1 180 ? -5.296 -40.886 42.762 1.00 50.22 180 THR A N 1
ATOM 1255 C CA . THR A 1 180 ? -4.413 -41.545 43.749 1.00 50.22 180 THR A CA 1
ATOM 1256 C C . THR A 1 180 ? -5.204 -42.358 44.772 1.00 50.22 180 THR A C 1
ATOM 1258 O O . THR A 1 180 ? -4.805 -42.496 45.923 1.00 50.22 180 THR A O 1
ATOM 1261 N N . GLN A 1 181 ? -6.307 -42.977 44.346 1.00 49.78 181 GLN A N 1
ATOM 1262 C CA . GLN A 1 181 ? -6.888 -44.104 45.074 1.00 49.78 181 GLN A CA 1
ATOM 1263 C C . GLN A 1 181 ? -6.553 -45.401 44.329 1.00 49.78 181 GLN A C 1
ATOM 1265 O O . GLN A 1 181 ? -7.396 -46.030 43.698 1.00 49.78 181 GLN A O 1
ATOM 1270 N N . MET A 1 182 ? -5.272 -45.784 44.379 1.00 53.62 182 MET A N 1
ATOM 1271 C CA . MET A 1 182 ? -4.909 -47.186 44.180 1.00 53.62 182 MET A CA 1
ATOM 1272 C C . MET A 1 182 ? -5.434 -47.978 45.387 1.00 53.62 182 MET A C 1
ATOM 1274 O O . MET A 1 182 ? -5.225 -47.549 46.526 1.00 53.62 182 MET A O 1
ATOM 1278 N N . PRO A 1 183 ? -6.119 -49.113 45.178 1.00 57.78 183 PRO A N 1
ATOM 1279 C CA . PRO A 1 183 ? -6.530 -49.980 46.272 1.00 57.78 183 PRO A CA 1
ATOM 1280 C C . PRO A 1 183 ? -5.294 -50.518 47.017 1.00 57.78 183 PRO A C 1
ATOM 1282 O O . PRO A 1 183 ? -4.265 -50.786 46.388 1.00 57.78 183 PRO A O 1
ATOM 1285 N N . PRO A 1 184 ? -5.368 -50.703 48.346 1.00 47.31 184 PRO A N 1
ATOM 1286 C CA . PRO A 1 184 ? -4.274 -51.278 49.112 1.00 47.31 184 PRO A CA 1
ATOM 1287 C C . PRO A 1 184 ? -4.140 -52.763 48.754 1.00 47.31 184 PRO A C 1
ATOM 1289 O O . PRO A 1 184 ? -4.883 -53.602 49.255 1.00 47.31 184 PRO A O 1
ATOM 1292 N N . HIS A 1 185 ? -3.190 -53.095 47.881 1.00 48.34 185 HIS A N 1
ATOM 1293 C CA . HIS A 1 185 ? -2.731 -54.469 47.695 1.00 48.34 185 HIS A CA 1
ATOM 1294 C C . HIS A 1 185 ? -1.602 -54.761 48.701 1.00 48.34 185 HIS A C 1
ATOM 1296 O O . HIS A 1 185 ? -0.559 -54.103 48.654 1.00 48.34 185 HIS A O 1
ATOM 1302 N N . PRO A 1 186 ? -1.758 -55.736 49.615 1.00 55.31 186 PRO A N 1
ATOM 1303 C CA . PRO A 1 186 ? -0.730 -56.079 50.584 1.00 55.31 186 PRO A CA 1
ATOM 1304 C C . PRO A 1 186 ? 0.181 -57.178 50.026 1.00 55.31 186 PRO A C 1
ATOM 1306 O O . PRO A 1 186 ? -0.041 -58.344 50.314 1.00 55.31 186 PRO A O 1
ATOM 1309 N N . SER A 1 187 ? 1.201 -56.821 49.238 1.00 55.25 187 SER A N 1
ATOM 1310 C CA . SER A 1 187 ? 2.390 -57.675 49.016 1.00 55.25 187 SER A CA 1
ATOM 1311 C C . SER A 1 187 ? 3.383 -57.043 48.031 1.00 55.25 187 SER A C 1
ATOM 1313 O O . SER A 1 187 ? 3.479 -57.474 46.887 1.00 55.25 187 SER A O 1
ATOM 1315 N N . ALA A 1 188 ? 4.135 -56.028 48.459 1.00 44.38 188 ALA A N 1
ATOM 1316 C CA . ALA A 1 188 ? 5.396 -55.645 47.805 1.00 44.38 188 ALA A CA 1
ATOM 1317 C C . ALA A 1 188 ? 6.267 -54.790 48.741 1.00 44.38 188 ALA A C 1
ATOM 1319 O O . ALA A 1 188 ? 6.769 -53.726 48.391 1.00 44.38 188 ALA A O 1
ATOM 1320 N N . VAL A 1 189 ? 6.437 -55.255 49.979 1.00 52.84 189 VAL A N 1
ATOM 1321 C CA . VAL A 1 189 ? 7.658 -54.950 50.731 1.00 52.84 189 VAL A CA 1
ATOM 1322 C C . VAL A 1 189 ? 8.773 -55.768 50.070 1.00 52.84 189 VAL A C 1
ATOM 1324 O O . VAL A 1 189 ? 8.498 -56.876 49.623 1.00 52.84 189 VAL A O 1
ATOM 1327 N N . TRP A 1 190 ? 9.995 -55.231 50.038 1.00 45.38 190 TRP A N 1
ATOM 1328 C CA . TRP A 1 190 ? 11.228 -55.779 49.438 1.00 45.38 190 TRP A CA 1
ATOM 1329 C C . TRP A 1 190 ? 11.562 -55.267 48.035 1.00 45.38 190 TRP A C 1
ATOM 1331 O O . TRP A 1 190 ? 11.404 -55.961 47.043 1.00 45.38 190 TRP A O 1
ATOM 1341 N N . THR A 1 191 ? 12.114 -54.051 47.976 1.00 53.88 191 THR A N 1
ATOM 1342 C CA . THR A 1 191 ? 13.487 -53.741 47.496 1.00 53.88 191 THR A CA 1
ATOM 1343 C C . THR A 1 191 ? 13.554 -52.324 46.923 1.00 53.88 191 THR A C 1
ATOM 1345 O O . THR A 1 191 ? 13.746 -52.108 45.736 1.00 53.88 191 THR A O 1
ATOM 1348 N N . TYR A 1 192 ? 13.453 -51.310 47.783 1.00 43.72 192 TYR A N 1
ATOM 1349 C CA . TYR A 1 192 ? 13.908 -49.966 47.415 1.00 43.72 192 TYR A CA 1
ATOM 1350 C C . TYR A 1 192 ? 14.749 -49.369 48.533 1.00 43.72 192 TYR A C 1
ATOM 1352 O O . TYR A 1 192 ? 14.402 -48.411 49.214 1.00 43.72 192 TYR A O 1
ATOM 1360 N N . ARG A 1 193 ? 15.884 -50.022 48.760 1.00 48.12 193 ARG A N 1
ATOM 1361 C CA . ARG A 1 193 ? 16.924 -49.561 49.670 1.00 48.12 193 ARG A CA 1
ATOM 1362 C C . ARG A 1 193 ? 18.270 -49.875 49.029 1.00 48.12 193 ARG A C 1
ATOM 1364 O O . ARG A 1 193 ? 18.989 -50.709 49.545 1.00 48.12 193 ARG A O 1
ATOM 1371 N N . ASN A 1 194 ? 18.531 -49.297 47.848 1.00 50.88 194 ASN A N 1
ATOM 1372 C CA . ASN A 1 194 ? 19.868 -49.292 47.222 1.00 50.88 194 ASN A CA 1
ATOM 1373 C C . ASN A 1 194 ? 20.108 -48.246 46.108 1.00 50.88 194 ASN A C 1
ATOM 1375 O O . ASN A 1 194 ? 21.231 -48.153 45.627 1.00 50.88 194 ASN A O 1
ATOM 1379 N N . HIS A 1 195 ? 19.147 -47.387 45.738 1.00 51.22 195 HIS A N 1
ATOM 1380 C CA . HIS A 1 195 ? 19.405 -46.337 44.729 1.00 51.22 195 HIS A CA 1
ATOM 1381 C C . HIS A 1 195 ? 19.832 -44.968 45.291 1.00 51.22 195 HIS A C 1
ATOM 1383 O O . HIS A 1 195 ? 20.238 -44.102 44.523 1.00 51.22 195 HIS A O 1
ATOM 1389 N N . ILE A 1 196 ? 19.833 -44.775 46.615 1.00 49.66 196 ILE A N 1
ATOM 1390 C CA . ILE A 1 196 ? 20.277 -43.508 47.236 1.00 49.66 196 ILE A CA 1
ATOM 1391 C C . ILE A 1 196 ? 21.804 -43.439 47.440 1.00 49.66 196 ILE A C 1
ATOM 1393 O O . ILE A 1 196 ? 22.347 -42.355 47.619 1.00 49.66 196 ILE A O 1
ATOM 1397 N N . VAL A 1 197 ? 22.537 -44.553 47.321 1.00 50.28 197 VAL A N 1
ATOM 1398 C CA . VAL A 1 197 ? 24.005 -44.553 47.510 1.00 50.28 197 VAL A CA 1
ATOM 1399 C C . VAL A 1 197 ? 24.783 -44.336 46.199 1.00 50.28 197 VAL A C 1
ATOM 1401 O O . VAL A 1 197 ? 25.945 -43.950 46.234 1.00 50.28 197 VAL A O 1
ATOM 1404 N N . VAL A 1 198 ? 24.155 -44.480 45.025 1.00 50.00 198 VAL A N 1
ATOM 1405 C CA . VAL A 1 198 ? 24.866 -44.359 43.730 1.00 50.00 198 VAL A CA 1
ATOM 1406 C C . VAL A 1 198 ? 24.877 -42.923 43.175 1.00 50.00 198 VAL A C 1
ATOM 1408 O O . VAL A 1 198 ? 25.764 -42.570 42.400 1.00 50.00 198 VAL A O 1
ATOM 1411 N N . LEU A 1 199 ? 23.979 -42.039 43.626 1.00 47.38 199 LEU A N 1
ATOM 1412 C CA . LEU A 1 199 ? 23.954 -40.639 43.166 1.00 47.38 199 LEU A CA 1
ATOM 1413 C C . LEU A 1 199 ? 25.013 -39.733 43.821 1.00 47.38 199 LEU A C 1
ATOM 1415 O O . LEU A 1 199 ? 25.268 -38.647 43.310 1.00 47.38 199 LEU A O 1
ATOM 1419 N N . LEU A 1 200 ? 25.702 -40.186 44.876 1.00 48.97 200 LEU A N 1
ATOM 1420 C CA . LEU A 1 200 ? 26.851 -39.463 45.443 1.00 48.97 200 LEU A CA 1
ATOM 1421 C C . LEU A 1 200 ? 28.198 -39.828 44.786 1.00 48.97 200 LEU A C 1
ATOM 1423 O O . LEU A 1 200 ? 29.192 -39.161 45.050 1.00 48.97 200 LEU A O 1
ATOM 1427 N N . ALA A 1 201 ? 28.241 -40.819 43.885 1.00 48.66 201 ALA A N 1
ATOM 1428 C CA . ALA A 1 201 ? 29.466 -41.201 43.170 1.00 48.66 201 ALA A CA 1
ATOM 1429 C C . ALA A 1 201 ? 29.602 -40.568 41.769 1.00 48.66 201 ALA A C 1
ATOM 1431 O O . ALA A 1 201 ? 30.711 -40.464 41.251 1.00 48.66 201 ALA A O 1
ATOM 1432 N N . VAL A 1 202 ? 28.509 -40.093 41.157 1.00 52.66 202 VAL A N 1
ATOM 1433 C CA . VAL A 1 202 ? 28.547 -39.465 39.814 1.00 52.66 202 VAL A CA 1
ATOM 1434 C C . VAL A 1 202 ? 28.757 -37.941 39.886 1.00 52.66 202 VAL A C 1
ATOM 1436 O O . VAL A 1 202 ? 29.190 -37.324 38.917 1.00 52.66 202 VAL A O 1
ATOM 1439 N N . GLY A 1 203 ? 28.563 -37.326 41.058 1.00 47.44 203 GLY A N 1
ATOM 1440 C CA . GLY A 1 203 ? 28.783 -35.889 41.285 1.00 47.44 203 GLY A CA 1
ATOM 1441 C C . GLY A 1 203 ? 30.249 -35.441 41.408 1.00 47.44 203 GLY A C 1
ATOM 1442 O O . GLY A 1 203 ? 30.494 -34.246 41.530 1.00 47.44 203 GLY A O 1
ATOM 1443 N N . VAL A 1 204 ? 31.227 -36.357 41.370 1.00 52.34 204 VAL A N 1
ATOM 1444 C CA . VAL A 1 204 ? 32.662 -36.036 41.563 1.00 52.34 204 VAL A CA 1
ATOM 1445 C C . VAL A 1 204 ? 33.497 -36.181 40.274 1.00 52.34 204 VAL A C 1
ATOM 1447 O O . VAL A 1 204 ? 34.663 -35.802 40.253 1.00 52.34 204 VAL A O 1
ATOM 1450 N N . LEU A 1 205 ? 32.917 -36.621 39.147 1.00 50.59 205 LEU A N 1
ATOM 1451 C CA . LEU A 1 205 ? 33.648 -36.780 37.871 1.00 50.59 205 LEU A CA 1
ATOM 1452 C C . LEU A 1 205 ? 33.317 -35.744 36.779 1.00 50.59 205 LEU A C 1
ATOM 1454 O O . LEU A 1 205 ? 33.813 -35.859 35.663 1.00 50.59 205 LEU A O 1
ATOM 1458 N N . ALA A 1 206 ? 32.551 -34.694 37.086 1.00 45.91 206 ALA A N 1
ATOM 1459 C CA . ALA A 1 206 ? 32.223 -33.625 36.130 1.00 45.91 206 ALA A CA 1
ATOM 1460 C C . ALA A 1 206 ? 32.860 -32.262 36.478 1.00 45.91 206 ALA A C 1
ATOM 1462 O O . ALA A 1 206 ? 32.347 -31.218 36.086 1.00 45.91 206 ALA A O 1
ATOM 1463 N N . ALA A 1 207 ? 33.984 -32.260 37.205 1.00 46.88 207 ALA A N 1
ATOM 1464 C CA . ALA A 1 207 ? 34.721 -31.047 37.582 1.00 46.88 207 ALA A CA 1
ATOM 1465 C C . ALA A 1 207 ? 36.099 -30.896 36.893 1.00 46.88 207 ALA A C 1
ATOM 1467 O O . ALA A 1 207 ? 36.888 -30.048 37.299 1.00 46.88 207 ALA A O 1
ATOM 1468 N N . CYS A 1 208 ? 36.410 -31.675 35.844 1.00 45.84 208 CYS A N 1
ATOM 1469 C CA . CYS A 1 208 ? 37.759 -31.687 35.243 1.00 45.84 208 CYS A CA 1
ATOM 1470 C C . CYS A 1 208 ? 37.865 -31.361 33.738 1.00 45.84 208 CYS A C 1
ATOM 1472 O O . CYS A 1 208 ? 38.937 -31.564 33.179 1.00 45.84 208 CYS A O 1
ATOM 1474 N N . ALA A 1 209 ? 36.842 -30.822 33.063 1.00 47.25 209 ALA A N 1
ATOM 1475 C CA . ALA A 1 209 ? 36.899 -30.657 31.596 1.00 47.25 209 ALA A CA 1
ATOM 1476 C C . ALA A 1 209 ? 36.552 -29.261 31.036 1.00 47.25 209 ALA A C 1
ATOM 1478 O O . ALA A 1 209 ? 36.072 -29.167 29.911 1.00 47.25 209 ALA A O 1
ATOM 1479 N N . VAL A 1 210 ? 36.808 -28.163 31.765 1.00 49.28 210 VAL A N 1
ATOM 1480 C CA . VAL A 1 210 ? 36.672 -26.793 31.197 1.00 49.28 210 VAL A CA 1
ATOM 1481 C C . VAL A 1 210 ? 37.894 -25.910 31.465 1.00 49.28 210 VAL A C 1
ATOM 1483 O O . VAL A 1 210 ? 37.803 -24.701 31.645 1.00 49.28 210 VAL A O 1
ATOM 1486 N N . SER A 1 211 ? 39.083 -26.500 31.464 1.00 50.88 211 SER A N 1
ATOM 1487 C CA . SER A 1 211 ? 40.317 -25.729 31.357 1.00 50.88 211 SER A CA 1
ATOM 1488 C C . SER A 1 211 ? 41.084 -26.254 30.154 1.00 50.88 211 SER A C 1
ATOM 1490 O O . SER A 1 211 ? 41.185 -27.465 29.989 1.00 50.88 211 SER A O 1
ATOM 1492 N N . TRP A 1 212 ? 41.643 -25.340 29.359 1.00 46.59 212 TRP A N 1
ATOM 1493 C CA . TRP A 1 212 ? 42.454 -25.570 28.152 1.00 46.59 212 TRP A CA 1
ATOM 1494 C C . TRP A 1 212 ? 41.690 -25.692 26.823 1.00 46.59 212 TRP A C 1
ATOM 1496 O O . TRP A 1 212 ? 41.763 -26.689 26.117 1.00 46.59 212 TRP A O 1
ATOM 1506 N N . CYS A 1 213 ? 41.089 -24.582 26.392 1.00 37.06 213 CYS A N 1
ATOM 1507 C CA . CYS A 1 213 ? 41.128 -24.186 24.981 1.00 37.06 213 CYS A CA 1
ATOM 1508 C C . CYS A 1 213 ? 41.613 -22.733 24.900 1.00 37.06 213 CYS A C 1
ATOM 1510 O O . CYS A 1 213 ? 40.839 -21.784 24.982 1.00 37.06 213 CYS A O 1
ATOM 1512 N N . LYS A 1 214 ? 42.938 -22.567 24.790 1.00 39.22 214 LYS A N 1
ATOM 1513 C CA . LYS A 1 214 ? 43.558 -21.330 24.301 1.00 39.22 214 LYS A CA 1
ATOM 1514 C C . LYS A 1 214 ? 43.301 -21.242 22.790 1.00 39.22 214 LYS A C 1
ATOM 1516 O O . LYS A 1 214 ? 43.560 -22.231 22.104 1.00 39.22 214 LYS A O 1
ATOM 1521 N N . PRO A 1 215 ? 42.859 -20.095 22.248 1.00 42.72 215 PRO A N 1
ATOM 1522 C CA . PRO A 1 215 ? 42.830 -19.893 20.807 1.00 42.72 215 PRO A CA 1
ATOM 1523 C C . PRO A 1 215 ? 44.265 -19.857 20.267 1.00 42.72 215 PRO A C 1
ATOM 1525 O O . PRO A 1 215 ? 45.087 -19.043 20.695 1.00 42.72 215 PRO A O 1
ATOM 1528 N N . CYS A 1 216 ? 44.564 -20.766 19.336 1.00 38.06 216 CYS A N 1
ATOM 1529 C CA . CYS A 1 216 ? 45.791 -20.735 18.553 1.00 38.06 216 CYS A CA 1
ATOM 1530 C C . CYS A 1 216 ? 45.795 -19.495 17.660 1.00 38.06 216 CYS A C 1
ATOM 1532 O O . CYS A 1 216 ? 44.989 -19.342 16.746 1.00 38.06 216 CYS A O 1
ATOM 1534 N N . THR A 1 217 ? 46.757 -18.628 17.936 1.00 43.72 217 THR A N 1
ATOM 1535 C CA . THR A 1 217 ? 47.312 -17.664 17.005 1.00 43.72 217 THR A CA 1
ATOM 1536 C C . THR A 1 217 ? 48.174 -18.403 15.979 1.00 43.72 217 THR A C 1
ATOM 1538 O O . THR A 1 217 ? 49.117 -19.099 16.342 1.00 43.72 217 THR A O 1
ATOM 1541 N N . THR A 1 218 ? 47.924 -18.193 14.687 1.00 42.97 218 THR A N 1
ATOM 1542 C CA . THR A 1 218 ? 48.957 -18.361 13.653 1.00 42.97 218 THR A CA 1
ATOM 1543 C C . THR A 1 218 ? 49.164 -17.039 12.930 1.00 42.97 218 THR A C 1
ATOM 1545 O O . THR A 1 218 ? 48.257 -16.458 12.338 1.00 42.97 218 THR A O 1
ATOM 1548 N N . ARG A 1 219 ? 50.394 -16.547 13.083 1.00 39.81 219 ARG A N 1
ATOM 1549 C CA . ARG A 1 219 ? 50.979 -15.314 12.557 1.00 39.81 219 ARG A CA 1
ATOM 1550 C C . ARG A 1 219 ? 51.349 -15.456 11.075 1.00 39.81 219 ARG A C 1
ATOM 1552 O O . ARG A 1 219 ? 51.973 -16.438 10.706 1.00 39.81 219 ARG A O 1
ATOM 1559 N N . LYS A 1 220 ? 51.065 -14.378 10.332 1.00 40.50 220 LYS A N 1
ATOM 1560 C CA . LYS A 1 220 ? 51.930 -13.596 9.414 1.00 40.50 220 LYS A CA 1
ATOM 1561 C C . LYS A 1 220 ? 52.943 -14.314 8.512 1.00 40.50 220 LYS A C 1
ATOM 1563 O O . LYS A 1 220 ? 53.889 -14.912 9.010 1.00 40.50 220 LYS A O 1
ATOM 1568 N N . SER A 1 221 ? 52.906 -13.959 7.224 1.00 38.16 221 SER A N 1
ATOM 1569 C CA . SER A 1 221 ? 53.938 -13.215 6.442 1.00 38.16 221 SER A CA 1
ATOM 1570 C C . SER A 1 221 ? 53.569 -13.328 4.944 1.00 38.16 221 SER A C 1
ATOM 1572 O O . SER A 1 221 ? 52.941 -14.308 4.575 1.00 38.16 221 SER A O 1
ATOM 1574 N N . ALA A 1 222 ? 53.801 -12.403 4.009 1.00 37.47 222 ALA A N 1
ATOM 1575 C CA . ALA A 1 222 ? 54.606 -11.185 3.891 1.00 37.47 222 ALA A CA 1
ATOM 1576 C C . ALA A 1 222 ? 53.939 -10.297 2.799 1.00 37.47 222 ALA A C 1
ATOM 1578 O O . ALA A 1 222 ? 53.339 -10.822 1.868 1.00 37.47 222 ALA A O 1
ATOM 1579 N N . SER A 1 223 ? 53.828 -8.982 2.994 1.00 41.22 223 SER A N 1
ATOM 1580 C CA . SER A 1 223 ? 54.681 -7.945 2.375 1.00 41.22 223 SER A CA 1
ATOM 1581 C C . SER A 1 223 ? 54.478 -7.725 0.868 1.00 41.22 223 SER A C 1
ATOM 1583 O O . SER A 1 223 ? 55.058 -8.428 0.050 1.00 41.22 223 SER A O 1
ATOM 1585 N N . TYR A 1 224 ? 53.791 -6.636 0.515 1.00 34.94 224 TYR A N 1
ATOM 1586 C CA . TYR A 1 224 ? 54.283 -5.738 -0.530 1.00 34.94 224 TYR A CA 1
ATOM 1587 C C . TYR A 1 224 ? 53.932 -4.294 -0.162 1.00 34.94 224 TYR A C 1
ATOM 1589 O O . TYR A 1 224 ? 52.799 -3.985 0.200 1.00 34.94 224 TYR A O 1
ATOM 1597 N N . SER A 1 225 ? 54.949 -3.443 -0.195 1.00 41.84 225 SER A N 1
ATOM 1598 C CA . SER A 1 225 ? 54.933 -2.020 0.126 1.00 41.84 225 SER A CA 1
ATOM 1599 C C . SER A 1 225 ? 55.420 -1.240 -1.090 1.00 41.84 225 SER A C 1
ATOM 1601 O O . SER A 1 225 ? 56.481 -1.558 -1.619 1.00 41.84 225 SER A O 1
ATOM 1603 N N . ALA A 1 226 ? 54.677 -0.209 -1.469 1.00 39.62 226 ALA A N 1
ATOM 1604 C CA . ALA A 1 226 ? 55.092 0.978 -2.226 1.00 39.62 226 ALA A CA 1
ATOM 1605 C C . ALA A 1 226 ? 53.994 2.013 -1.898 1.00 39.62 226 ALA A C 1
ATOM 1607 O O . ALA A 1 226 ? 52.823 1.679 -2.051 1.00 39.62 226 ALA A O 1
ATOM 1608 N N . PHE A 1 227 ? 54.191 3.119 -1.176 1.00 39.22 227 PHE A N 1
ATOM 1609 C CA . PHE A 1 227 ? 55.159 4.227 -1.210 1.00 39.22 227 PHE A CA 1
ATOM 1610 C C . PHE A 1 227 ? 55.010 5.154 -2.427 1.00 39.22 227 PHE A C 1
ATOM 1612 O O . PHE A 1 227 ? 55.041 4.673 -3.558 1.00 39.22 227 PHE A O 1
ATOM 1619 N N . SER A 1 228 ? 54.919 6.456 -2.100 1.00 37.81 228 SER A N 1
ATOM 1620 C CA . SER A 1 228 ? 54.863 7.671 -2.939 1.00 37.81 228 SER A CA 1
ATOM 1621 C C . SER A 1 228 ? 53.522 7.986 -3.608 1.00 37.81 228 SER A C 1
ATOM 1623 O O . SER A 1 228 ? 52.860 7.089 -4.110 1.00 37.81 228 SER A O 1
ATOM 1625 N N . ASP A 1 229 ? 53.039 9.224 -3.706 1.00 35.59 229 ASP A N 1
ATOM 1626 C CA . ASP A 1 229 ? 53.387 10.574 -3.213 1.00 35.59 229 ASP A CA 1
ATOM 1627 C C . ASP A 1 229 ? 52.141 11.441 -3.564 1.00 35.59 229 ASP A C 1
ATOM 1629 O O . ASP A 1 229 ? 51.385 11.073 -4.462 1.00 35.59 229 ASP A O 1
ATOM 1633 N N . SER A 1 230 ? 51.700 12.377 -2.720 1.00 41.59 230 SER A N 1
ATOM 1634 C CA . SER A 1 230 ? 51.901 13.835 -2.879 1.00 41.59 230 SER A CA 1
ATOM 1635 C C . SER A 1 230 ? 51.493 14.407 -4.248 1.00 41.59 230 SER A C 1
ATOM 1637 O O . SER A 1 230 ? 52.153 14.121 -5.233 1.00 41.59 230 SER A O 1
ATOM 1639 N N . ASP A 1 231 ? 50.414 15.203 -4.270 1.00 43.69 231 ASP A N 1
ATOM 1640 C CA . ASP A 1 231 ? 50.203 16.464 -5.026 1.00 43.69 231 ASP A CA 1
ATOM 1641 C C . ASP A 1 231 ? 48.692 16.787 -4.959 1.00 43.69 231 ASP A C 1
ATOM 1643 O O . ASP A 1 231 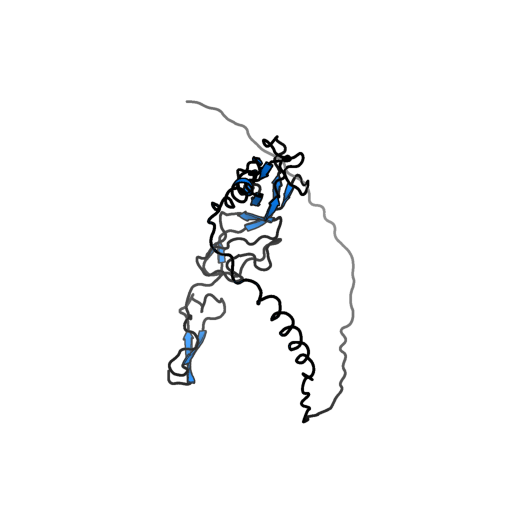? 47.849 15.949 -5.269 1.00 43.69 231 ASP A O 1
ATOM 1647 N N . GLU A 1 232 ? 48.242 17.838 -4.272 1.00 41.62 232 GLU A N 1
ATOM 1648 C CA . GLU A 1 232 ? 48.380 19.270 -4.587 1.00 41.62 232 GLU A CA 1
ATOM 1649 C C . GLU A 1 232 ? 47.496 19.711 -5.775 1.00 41.62 232 GLU A C 1
ATOM 1651 O O . GLU A 1 232 ? 47.342 19.017 -6.772 1.00 41.62 232 GLU A O 1
ATOM 1656 N N . SER A 1 233 ? 46.902 20.894 -5.598 1.00 41.81 233 SER A N 1
ATOM 1657 C CA . SER A 1 233 ? 46.045 21.681 -6.497 1.00 41.81 233 SER A CA 1
ATOM 1658 C C . SER A 1 233 ? 44.532 21.454 -6.395 1.00 41.81 233 SER A C 1
ATOM 1660 O O . SER A 1 233 ? 44.000 20.417 -6.768 1.00 41.81 233 SER A O 1
ATOM 1662 N N . SER A 1 234 ? 43.741 22.346 -5.784 1.00 42.25 234 SER A N 1
ATOM 1663 C CA . SER A 1 234 ? 43.570 23.802 -5.995 1.00 42.25 234 SER A CA 1
ATOM 1664 C C . SER A 1 234 ? 43.055 24.171 -7.395 1.00 42.25 234 SER A C 1
ATOM 1666 O O . SER A 1 234 ? 43.804 24.321 -8.348 1.00 42.25 234 SER A O 1
ATOM 1668 N N . HIS A 1 235 ? 41.736 24.358 -7.482 1.00 45.41 235 HIS A N 1
ATOM 1669 C CA . HIS A 1 235 ? 41.062 25.291 -8.391 1.00 45.41 235 HIS A CA 1
ATOM 1670 C C . HIS A 1 235 ? 39.772 25.720 -7.668 1.00 45.41 235 HIS A C 1
ATOM 1672 O O . HIS A 1 235 ? 38.923 24.879 -7.389 1.00 45.41 235 HIS A O 1
ATOM 1678 N N . LEU A 1 236 ? 39.696 26.915 -7.069 1.00 43.25 236 LEU A N 1
ATOM 1679 C CA . LEU A 1 236 ? 39.456 28.212 -7.724 1.00 43.25 236 LEU A CA 1
ATOM 1680 C C . LEU A 1 236 ? 38.326 28.120 -8.752 1.00 43.25 236 LEU A C 1
ATOM 1682 O O . LEU A 1 236 ? 38.575 27.781 -9.905 1.00 43.25 236 LEU A O 1
ATOM 1686 N N . MET A 1 237 ? 37.110 28.449 -8.311 1.00 41.38 237 MET A N 1
ATOM 1687 C CA . MET A 1 237 ? 36.236 29.340 -9.070 1.00 41.38 237 MET A CA 1
ATOM 1688 C C . MET A 1 237 ? 35.619 30.365 -8.111 1.00 41.38 237 MET A C 1
ATOM 1690 O O . MET A 1 237 ? 34.845 30.023 -7.217 1.00 41.38 237 MET A O 1
ATOM 1694 N N . ASP A 1 238 ? 36.096 31.590 -8.306 1.00 45.22 238 ASP A N 1
ATOM 1695 C CA . ASP A 1 238 ? 35.566 32.916 -7.973 1.00 45.22 238 ASP A CA 1
ATOM 1696 C C . ASP A 1 238 ? 34.036 33.003 -8.199 1.00 45.22 238 ASP A C 1
ATOM 1698 O O . ASP A 1 238 ? 33.501 32.324 -9.074 1.00 45.22 238 ASP A O 1
ATOM 1702 N N . GLU A 1 239 ? 33.248 33.577 -7.280 1.00 47.31 239 GLU A N 1
ATOM 1703 C CA . GLU A 1 239 ? 32.904 35.013 -7.122 1.00 47.31 239 GLU A CA 1
ATOM 1704 C C . GLU A 1 239 ? 32.129 35.632 -8.309 1.00 47.31 239 GLU A C 1
ATOM 1706 O O . GLU A 1 239 ? 32.364 35.324 -9.470 1.00 47.31 239 GLU A O 1
ATOM 1711 N N . GLU A 1 240 ? 31.222 36.553 -7.951 1.00 48.94 240 GLU A N 1
ATOM 1712 C CA . GLU A 1 240 ? 30.254 37.323 -8.761 1.00 48.94 240 GLU A CA 1
ATOM 1713 C C . GLU A 1 240 ? 28.936 36.588 -9.120 1.00 48.94 240 GLU A C 1
ATOM 1715 O O . GLU A 1 240 ? 28.911 35.542 -9.752 1.00 48.94 240 GLU A O 1
ATOM 1720 N N . GLY A 1 241 ? 27.743 37.065 -8.763 1.00 41.75 241 GLY A N 1
ATOM 1721 C CA . GLY A 1 241 ? 27.372 38.359 -8.214 1.00 41.75 241 GLY A CA 1
ATOM 1722 C C . GLY A 1 241 ? 25.906 38.380 -7.774 1.00 41.75 241 GLY A C 1
ATOM 1723 O O . GLY A 1 241 ? 25.062 37.599 -8.218 1.00 41.75 241 GLY A O 1
ATOM 1724 N N . TYR A 1 242 ? 25.651 39.280 -6.836 1.00 48.31 242 TYR A N 1
ATOM 1725 C CA . TYR A 1 242 ? 24.381 39.578 -6.199 1.00 48.31 242 TYR A CA 1
ATOM 1726 C C . TYR A 1 242 ? 23.879 40.908 -6.782 1.00 48.31 242 TYR A C 1
ATOM 1728 O O . TYR A 1 242 ? 24.562 41.909 -6.625 1.00 48.31 242 TYR A O 1
ATOM 1736 N N . ASP A 1 243 ? 22.709 40.924 -7.423 1.00 45.97 243 ASP A N 1
ATOM 1737 C CA . ASP A 1 243 ? 21.887 42.118 -7.716 1.00 45.97 243 ASP A CA 1
ATOM 1738 C C . ASP A 1 243 ? 20.446 41.601 -7.931 1.00 45.97 243 ASP A C 1
ATOM 1740 O O . ASP A 1 243 ? 20.205 40.777 -8.807 1.00 45.97 243 ASP A O 1
ATOM 1744 N N . VAL A 1 244 ? 19.478 41.750 -7.021 1.00 44.34 244 VAL A N 1
ATOM 1745 C CA . VAL A 1 244 ? 18.798 42.947 -6.492 1.00 44.34 244 VAL A CA 1
ATOM 1746 C C . VAL A 1 244 ? 17.779 43.562 -7.482 1.00 44.34 244 VAL A C 1
ATOM 1748 O O . VAL A 1 244 ? 18.119 44.289 -8.406 1.00 44.34 244 VAL A O 1
ATOM 1751 N N . HIS A 1 245 ? 16.495 43.347 -7.136 1.00 48.72 245 HIS A N 1
ATOM 1752 C CA . HIS A 1 245 ? 15.328 44.246 -7.297 1.00 48.72 245 HIS A CA 1
ATOM 1753 C C . HIS A 1 245 ? 14.357 44.158 -8.512 1.00 48.72 245 HIS A C 1
ATOM 1755 O O . HIS A 1 245 ? 14.652 43.504 -9.507 1.00 48.72 245 HIS A O 1
ATOM 1761 N N . PRO A 1 246 ? 13.100 44.670 -8.358 1.00 62.41 246 PRO A N 1
ATOM 1762 C CA . PRO A 1 246 ? 11.874 43.921 -8.663 1.00 62.41 246 PRO A CA 1
ATOM 1763 C C . PRO A 1 246 ? 10.909 44.639 -9.638 1.00 62.41 246 PRO A C 1
ATOM 1765 O O . PRO A 1 246 ? 11.041 45.824 -9.924 1.00 62.41 246 PRO A O 1
ATOM 1768 N N . ALA A 1 247 ? 9.847 43.949 -10.056 1.00 43.38 247 ALA A N 1
ATOM 1769 C CA . ALA A 1 247 ? 8.608 44.563 -10.556 1.00 43.38 247 ALA A CA 1
ATOM 1770 C C . ALA A 1 247 ? 7.464 43.570 -10.273 1.00 43.38 247 ALA A C 1
ATOM 1772 O O . ALA A 1 247 ? 7.476 42.456 -10.779 1.00 43.38 247 ALA A O 1
ATOM 1773 N N . PHE A 1 248 ? 6.576 43.791 -9.301 1.00 42.41 248 PHE A N 1
ATOM 1774 C CA . PHE A 1 248 ? 5.441 44.719 -9.353 1.00 42.41 248 PHE A CA 1
ATOM 1775 C C . PHE A 1 248 ? 4.676 44.650 -10.682 1.00 42.41 248 PHE A C 1
ATOM 1777 O O . PHE A 1 248 ? 4.972 45.393 -11.616 1.00 42.41 248 PHE A O 1
ATOM 1784 N N . ARG A 1 249 ? 3.637 43.806 -10.739 1.00 43.25 249 ARG A N 1
ATOM 1785 C CA . ARG A 1 249 ? 2.350 44.248 -11.284 1.00 43.25 249 ARG A CA 1
ATOM 1786 C C . ARG A 1 249 ? 1.182 43.362 -10.865 1.00 43.25 249 ARG A C 1
ATOM 1788 O O . ARG A 1 249 ? 1.141 42.165 -11.134 1.00 43.25 249 ARG A O 1
ATOM 1795 N N . ASP A 1 250 ? 0.246 44.035 -10.215 1.00 44.78 250 ASP A N 1
ATOM 1796 C CA . ASP A 1 250 ? -1.114 43.640 -9.892 1.00 44.78 250 ASP A CA 1
ATOM 1797 C C . ASP A 1 250 ? -1.895 43.084 -11.090 1.00 44.78 250 ASP A C 1
ATOM 1799 O O . ASP A 1 250 ? -1.746 43.547 -12.222 1.00 44.78 250 ASP A O 1
ATOM 1803 N N . GLY A 1 251 ? -2.780 42.121 -10.816 1.00 39.56 251 GLY A N 1
ATOM 1804 C CA . GLY A 1 251 ? -3.640 41.516 -11.834 1.00 39.56 251 GLY A CA 1
ATOM 1805 C C . GLY A 1 251 ? -4.755 40.599 -11.312 1.00 39.56 251 GLY A C 1
ATOM 1806 O O . GLY A 1 251 ? -5.012 39.558 -11.902 1.00 39.56 251 GLY A O 1
ATOM 1807 N N . ARG A 1 252 ? -5.427 40.957 -10.210 1.00 46.56 252 ARG A N 1
ATOM 1808 C CA . ARG A 1 252 ? -6.881 40.709 -10.041 1.00 46.56 252 ARG A CA 1
ATOM 1809 C C . ARG A 1 252 ? -7.575 42.056 -10.275 1.00 46.56 252 ARG A C 1
ATOM 1811 O O . ARG A 1 252 ? -6.931 43.062 -9.986 1.00 46.56 252 ARG A O 1
ATOM 1818 N N . PRO A 1 253 ? -8.846 42.144 -10.708 1.00 52.06 253 PRO A N 1
ATOM 1819 C CA . PRO A 1 253 ? -9.949 41.173 -10.647 1.00 52.06 253 PRO A CA 1
ATOM 1820 C C . PRO A 1 253 ? -10.466 40.864 -12.081 1.00 52.06 253 PRO A C 1
ATOM 1822 O O . PRO A 1 253 ? -9.875 41.333 -13.040 1.00 52.06 253 PRO A O 1
ATOM 1825 N N . SER A 1 254 ? -11.453 40.021 -12.383 1.00 46.19 254 SER A N 1
ATOM 1826 C CA . SER A 1 254 ? -12.828 39.984 -11.886 1.00 46.19 254 SER A CA 1
ATOM 1827 C C . SER A 1 254 ? -13.555 38.779 -12.507 1.00 46.19 254 SER A C 1
ATOM 1829 O O . SER A 1 254 ? -13.582 38.608 -13.721 1.00 46.19 254 SER A O 1
ATOM 1831 N N . SER A 1 255 ? -14.197 37.979 -11.654 1.00 53.81 255 SER A N 1
ATOM 1832 C CA . SER A 1 255 ? -15.452 37.293 -11.996 1.00 53.81 255 SER A CA 1
ATOM 1833 C C . SER A 1 255 ? -16.544 38.363 -12.109 1.00 53.81 255 SER A C 1
ATOM 1835 O O . SER A 1 255 ? -16.473 39.345 -11.357 1.00 53.81 255 SER A O 1
ATOM 1837 N N . PRO A 1 256 ? -17.509 38.248 -13.040 1.00 55.66 256 PRO A N 1
ATOM 1838 C CA . PRO A 1 256 ? -18.846 37.860 -12.570 1.00 55.66 256 PRO A CA 1
ATOM 1839 C C . PRO A 1 256 ? -19.741 37.141 -13.612 1.00 55.66 256 PRO A C 1
ATOM 1841 O O . PRO A 1 256 ? -19.479 37.181 -14.809 1.00 55.66 256 PRO A O 1
ATOM 1844 N N . PHE A 1 257 ? -20.863 36.590 -13.116 1.00 44.44 257 PHE A N 1
ATOM 1845 C CA . PHE A 1 257 ? -22.065 36.129 -13.848 1.00 44.44 257 PHE A CA 1
ATOM 1846 C C . PHE A 1 257 ? -21.903 34.841 -14.695 1.00 44.44 257 PHE A C 1
ATOM 1848 O O . PHE A 1 257 ? -20.926 34.664 -15.400 1.00 44.44 257 PHE A O 1
ATOM 1855 N N . ALA A 1 258 ? -22.813 33.864 -14.712 1.00 47.00 258 ALA A N 1
ATOM 1856 C CA . ALA A 1 258 ? -24.190 33.790 -14.243 1.00 47.00 258 ALA A CA 1
ATOM 1857 C C . ALA A 1 258 ? -24.607 32.314 -14.069 1.00 47.00 258 ALA A C 1
ATOM 1859 O O . ALA A 1 258 ? -24.241 31.457 -14.871 1.00 47.00 258 ALA A O 1
ATOM 1860 N N . ALA A 1 259 ? -25.440 32.049 -13.063 1.00 52.78 259 ALA A N 1
ATOM 1861 C CA . ALA A 1 259 ? -26.411 30.960 -13.116 1.00 52.78 259 ALA A CA 1
ATOM 1862 C C . ALA A 1 259 ? -27.570 31.356 -14.052 1.00 52.78 259 ALA A C 1
ATOM 1864 O O . ALA A 1 259 ? -27.861 32.548 -14.190 1.00 52.78 259 ALA A O 1
ATOM 1865 N N . PRO A 1 260 ? -28.316 30.381 -14.587 1.00 58.78 260 PRO A N 1
ATOM 1866 C CA . PRO A 1 260 ? -29.758 30.489 -14.433 1.00 58.78 260 PRO A CA 1
ATOM 1867 C C . PRO A 1 260 ? -30.424 29.211 -13.932 1.00 58.78 260 PRO A C 1
ATOM 1869 O O . PRO A 1 260 ? -29.914 28.097 -14.020 1.00 58.78 260 PRO A O 1
ATOM 1872 N N . ALA A 1 261 ? -31.587 29.475 -13.355 1.00 45.53 261 ALA A N 1
ATOM 1873 C CA . ALA A 1 261 ? -32.487 28.595 -12.653 1.00 45.53 261 ALA A CA 1
ATOM 1874 C C . ALA A 1 261 ? -33.149 27.519 -13.527 1.00 45.53 261 ALA A C 1
ATOM 1876 O O . ALA A 1 261 ? -33.387 27.695 -14.718 1.00 45.53 261 ALA A O 1
ATOM 1877 N N . ALA A 1 262 ? -33.483 26.441 -12.820 1.00 54.00 262 ALA A N 1
ATOM 1878 C CA . ALA A 1 262 ? -34.645 25.567 -12.935 1.00 54.00 262 ALA A CA 1
ATOM 1879 C C . ALA A 1 262 ? -35.753 25.924 -13.947 1.00 54.00 262 ALA A C 1
ATOM 1881 O O . ALA A 1 262 ? -36.254 27.047 -13.985 1.00 54.00 262 ALA A O 1
ATOM 1882 N N . ALA A 1 263 ? -36.277 24.875 -14.586 1.00 54.59 263 ALA A N 1
ATOM 1883 C CA . ALA A 1 263 ? -37.688 24.767 -14.945 1.00 54.59 263 ALA A CA 1
ATOM 1884 C C . ALA A 1 263 ? -38.206 23.342 -14.625 1.00 54.59 263 ALA A C 1
ATOM 1886 O O . ALA A 1 263 ? -37.392 22.416 -14.562 1.00 54.59 263 ALA A O 1
ATOM 1887 N N . PRO A 1 264 ? -39.518 23.172 -14.361 1.00 63.22 264 PRO A N 1
ATOM 1888 C CA . PRO A 1 264 ? -40.090 22.004 -13.699 1.00 63.22 264 PRO A CA 1
ATOM 1889 C C . PRO A 1 264 ? -40.799 21.025 -14.654 1.00 63.22 264 PRO A C 1
ATOM 1891 O O . PRO A 1 264 ? -40.815 21.197 -15.868 1.00 63.22 264 PRO A O 1
ATOM 1894 N N . ALA A 1 265 ? -41.350 19.987 -14.026 1.00 52.84 265 ALA A N 1
ATOM 1895 C CA . ALA A 1 265 ? -42.074 18.838 -14.553 1.00 52.84 265 ALA A CA 1
ATOM 1896 C C . ALA A 1 265 ? -43.330 19.137 -15.392 1.00 52.84 265 ALA A C 1
ATOM 1898 O O . ALA A 1 265 ? -44.057 20.071 -15.079 1.00 52.84 265 ALA A O 1
ATOM 1899 N N . GLU A 1 266 ? -43.580 18.243 -16.356 1.00 56.00 266 GLU A N 1
ATOM 1900 C CA . GLU A 1 266 ? -44.839 17.720 -16.940 1.00 56.00 266 GLU A CA 1
ATOM 1901 C C . GLU A 1 266 ? -44.356 16.651 -17.961 1.00 56.00 266 GLU A C 1
ATOM 1903 O O . GLU A 1 266 ? -43.372 16.902 -18.654 1.00 56.00 266 GLU A O 1
ATOM 1908 N N . ALA A 1 267 ? -44.846 15.417 -18.100 1.00 55.19 267 ALA A N 1
ATOM 1909 C CA . ALA A 1 267 ? -46.036 14.694 -17.663 1.00 55.19 267 ALA A CA 1
ATOM 1910 C C . ALA A 1 267 ? -45.710 13.186 -17.538 1.00 55.19 267 ALA A C 1
ATOM 1912 O O . ALA A 1 267 ? -44.675 12.758 -18.105 1.00 55.19 267 ALA A O 1
#

Radius of gyration: 38.41 Å; chains: 1; bounding box: 101×102×84 Å

Sequence (267 aa):
LGNGESCRVTCAPGTVVNGAANVTTHPIVCAAGVVSSPHFACGPLSCAAPAVPNASNVSCREGPEVRHGGRCTPACLLGFSPRFTDGSASCLNGTWRGAFECKESHCVVPQGPVRNGGDTLCLSGSTAILHGGVCVVSCKPGYMSTANLTCQDGGFLPESFACVPVPVVADVLRDITTTTQMPPHPSAVWTYRNHIVVLLAVGVLAACAVSWCKPCTTRKSASYSAFSDSDESSHLMDEEGYDVHPAFRDGRPSSPFAAPAAAPAEA